Protein AF-A0ABD5R5N2-F1 (afdb_monomer)

Structure (mmCIF, N/CA/C/O backbone):
data_AF-A0ABD5R5N2-F1
#
_entry.id   AF-A0ABD5R5N2-F1
#
loop_
_atom_site.group_PDB
_atom_site.id
_atom_site.type_symbol
_atom_site.label_atom_id
_atom_site.label_alt_id
_atom_site.label_comp_id
_atom_site.label_asym_id
_atom_site.label_entity_id
_atom_site.label_seq_id
_atom_site.pdbx_PDB_ins_code
_atom_site.Cartn_x
_atom_site.Cartn_y
_atom_site.Cartn_z
_atom_site.occupancy
_atom_site.B_iso_or_equiv
_atom_site.auth_seq_id
_atom_site.auth_comp_id
_atom_site.auth_asym_id
_atom_site.auth_atom_id
_atom_site.pdbx_PDB_model_num
ATOM 1 N N . MET A 1 1 ? 2.255 -4.969 10.789 1.00 79.50 1 MET A N 1
ATOM 2 C CA . MET A 1 1 ? 3.316 -3.946 10.627 1.00 79.50 1 MET A CA 1
ATOM 3 C C . MET A 1 1 ? 4.504 -4.451 9.816 1.00 79.50 1 MET A C 1
ATOM 5 O O . MET A 1 1 ? 4.988 -5.554 10.058 1.00 79.50 1 MET A O 1
ATOM 9 N N . ALA A 1 2 ? 4.954 -3.642 8.857 1.00 89.12 2 ALA A N 1
ATOM 10 C CA . ALA A 1 2 ? 6.191 -3.842 8.106 1.00 89.12 2 ALA A CA 1
ATOM 11 C C . ALA A 1 2 ? 7.025 -2.550 8.104 1.00 89.12 2 ALA A C 1
ATOM 13 O O . ALA A 1 2 ? 6.466 -1.457 8.188 1.00 89.12 2 ALA A O 1
ATOM 14 N N . GLU A 1 3 ? 8.347 -2.689 8.002 1.00 95.69 3 GLU A N 1
ATOM 15 C CA . GLU A 1 3 ? 9.283 -1.561 7.985 1.00 95.69 3 GLU A CA 1
ATOM 16 C C . GLU A 1 3 ? 9.306 -0.911 6.590 1.00 95.69 3 GLU A C 1
ATOM 18 O O . GLU A 1 3 ? 9.548 -1.577 5.577 1.00 95.69 3 GLU A O 1
ATOM 23 N N . TYR A 1 4 ? 9.089 0.402 6.545 1.00 97.00 4 TYR A N 1
ATOM 24 C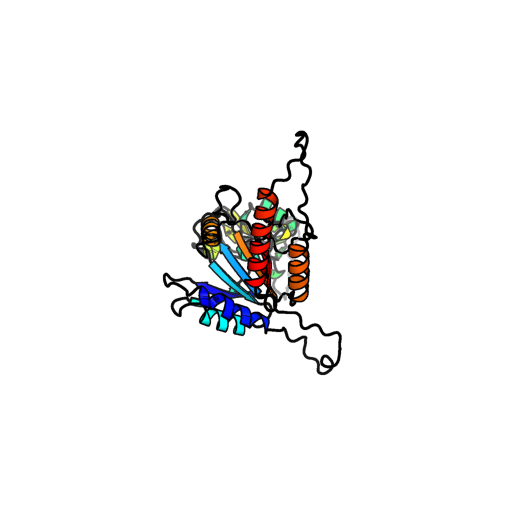 CA . TYR A 1 4 ? 9.102 1.223 5.338 1.00 97.00 4 TYR A CA 1
ATOM 25 C C . TYR A 1 4 ? 10.042 2.418 5.487 1.00 97.00 4 TYR A C 1
ATOM 27 O O . TYR A 1 4 ? 10.359 2.868 6.586 1.00 97.00 4 TYR A O 1
ATOM 35 N N . LEU A 1 5 ? 10.457 2.965 4.347 1.00 97.12 5 LEU A N 1
ATOM 36 C CA . LEU A 1 5 ? 11.103 4.269 4.254 1.00 97.12 5 LEU A CA 1
ATOM 37 C C . LEU A 1 5 ? 10.048 5.309 3.874 1.00 97.12 5 LEU A C 1
ATOM 39 O O . LEU A 1 5 ? 9.610 5.319 2.720 1.00 97.12 5 LEU A O 1
ATOM 43 N N . ARG A 1 6 ? 9.642 6.168 4.812 1.00 96.81 6 ARG A N 1
ATOM 44 C CA . ARG A 1 6 ? 8.780 7.319 4.517 1.00 96.81 6 ARG A CA 1
ATOM 45 C C . ARG A 1 6 ? 9.621 8.426 3.896 1.00 96.81 6 ARG A C 1
ATOM 47 O O . ARG A 1 6 ? 10.697 8.740 4.400 1.00 96.81 6 ARG A O 1
ATOM 54 N N . VAL A 1 7 ? 9.148 8.979 2.782 1.00 94.56 7 VAL A N 1
ATOM 55 C CA . VAL A 1 7 ? 9.814 10.064 2.056 1.00 94.56 7 VAL A CA 1
ATOM 56 C C . VAL A 1 7 ? 8.920 11.293 2.054 1.00 94.56 7 VAL A C 1
ATOM 58 O O . VAL A 1 7 ? 7.851 11.283 1.444 1.00 94.56 7 VAL A O 1
ATOM 61 N N . THR A 1 8 ? 9.397 12.369 2.674 1.00 92.31 8 THR A N 1
ATOM 62 C CA . THR A 1 8 ? 8.693 13.654 2.709 1.00 92.31 8 THR A CA 1
ATOM 63 C C . THR A 1 8 ? 9.290 14.587 1.652 1.00 92.31 8 THR A C 1
ATOM 65 O O . THR A 1 8 ? 10.463 14.970 1.762 1.00 92.31 8 THR A O 1
ATOM 68 N N . PRO A 1 9 ? 8.530 14.938 0.597 1.00 85.88 9 PRO A N 1
ATOM 69 C CA . PRO A 1 9 ? 9.038 15.764 -0.488 1.00 85.88 9 PRO A CA 1
ATOM 70 C C . PRO A 1 9 ? 9.250 17.223 -0.066 1.00 85.88 9 PRO A C 1
ATOM 72 O O . PRO A 1 9 ? 8.562 17.748 0.807 1.00 85.88 9 PRO A O 1
ATOM 75 N N . THR A 1 10 ? 10.173 17.906 -0.746 1.00 85.50 10 THR A N 1
ATOM 76 C CA . THR A 1 10 ? 10.375 19.359 -0.627 1.00 85.50 10 THR A CA 1
ATOM 77 C C . THR A 1 10 ? 10.210 20.054 -1.976 1.00 85.50 10 THR A C 1
ATOM 79 O O . THR A 1 10 ? 10.050 19.416 -3.014 1.00 85.50 10 THR A O 1
ATOM 82 N N . SER A 1 11 ? 10.274 21.388 -1.988 1.00 81.44 11 SER A N 1
ATOM 83 C CA . SER A 1 11 ? 10.218 22.185 -3.220 1.00 81.44 11 SER A CA 1
ATOM 84 C C . SER A 1 11 ? 11.484 22.092 -4.090 1.00 81.44 11 SER A C 1
ATOM 86 O O . SER A 1 11 ? 11.553 22.740 -5.137 1.00 81.44 11 SER A O 1
ATOM 88 N N . GLU A 1 12 ? 12.521 21.369 -3.653 1.00 84.69 12 GLU A N 1
ATOM 89 C CA . GLU A 1 12 ? 13.755 21.211 -4.421 1.00 84.69 12 GLU A CA 1
ATOM 90 C C . GLU A 1 12 ? 13.551 20.254 -5.600 1.00 84.69 12 GLU A C 1
ATOM 92 O O . GLU A 1 12 ? 12.956 19.184 -5.477 1.00 84.69 12 GLU A O 1
ATOM 97 N N . ARG A 1 13 ? 14.061 20.642 -6.772 1.00 78.50 13 ARG A N 1
ATOM 98 C CA . ARG A 1 13 ? 13.955 19.819 -7.977 1.00 78.50 13 ARG A CA 1
ATOM 99 C C . ARG A 1 13 ? 14.953 18.671 -7.934 1.00 78.50 13 ARG A C 1
ATOM 101 O O . ARG A 1 13 ? 16.117 18.857 -7.592 1.00 78.50 13 ARG A O 1
ATOM 108 N N . LEU A 1 14 ? 14.492 17.507 -8.366 1.00 78.31 14 LEU A N 1
ATOM 109 C CA . LEU A 1 14 ? 15.318 16.322 -8.540 1.00 78.31 14 LEU A CA 1
ATOM 110 C C . LEU A 1 14 ? 15.926 16.287 -9.948 1.00 78.31 14 LEU A C 1
ATOM 112 O O . LEU A 1 14 ? 15.343 16.844 -10.875 1.00 78.31 14 LEU A O 1
ATOM 116 N N . ASP A 1 15 ? 17.074 15.626 -10.114 1.00 79.25 15 ASP A N 1
ATOM 117 C CA . ASP A 1 15 ? 17.666 15.358 -11.431 1.00 79.25 15 ASP A CA 1
ATOM 118 C C . ASP A 1 15 ? 17.099 14.046 -12.015 1.00 79.25 15 ASP A C 1
ATOM 120 O O . ASP A 1 15 ? 17.555 12.958 -11.628 1.00 79.25 15 ASP A O 1
ATOM 124 N N . PRO A 1 16 ? 16.117 14.107 -12.938 1.00 75.50 16 PRO A N 1
ATOM 125 C CA . PRO A 1 16 ? 15.450 12.919 -13.459 1.00 75.50 16 PRO A CA 1
ATOM 126 C C . PRO A 1 16 ? 16.383 12.018 -14.277 1.00 75.50 16 PRO A C 1
ATOM 128 O O . PRO A 1 16 ? 16.138 10.813 -14.361 1.00 75.50 16 PRO A O 1
ATOM 131 N N . GLU A 1 17 ? 17.471 12.549 -14.848 1.00 77.31 17 GLU A N 1
ATOM 132 C CA . GLU A 1 17 ? 18.398 11.765 -15.675 1.00 77.31 17 GLU A CA 1
ATOM 133 C C . GLU A 1 17 ? 19.243 10.789 -14.843 1.00 77.31 17 GLU A C 1
ATOM 135 O O . GLU A 1 17 ? 19.715 9.758 -15.340 1.00 77.31 17 GLU A O 1
ATOM 140 N N . SER A 1 18 ? 19.425 11.089 -13.555 1.00 75.25 18 SER A N 1
ATOM 141 C CA . SER A 1 18 ? 20.198 10.261 -12.630 1.00 75.25 18 SER A CA 1
ATOM 142 C C . SER A 1 18 ? 19.423 9.031 -12.129 1.00 75.25 18 SER A C 1
ATOM 144 O O . SER A 1 18 ? 20.033 7.988 -11.859 1.00 75.25 18 SER A O 1
ATOM 146 N N . ILE A 1 19 ? 18.085 9.107 -12.079 1.00 82.50 19 ILE A N 1
ATOM 147 C CA . ILE A 1 19 ? 17.210 8.095 -11.463 1.00 82.50 19 ILE A CA 1
ATOM 148 C C . ILE A 1 19 ? 17.389 6.705 -12.096 1.00 82.50 19 ILE A C 1
ATOM 150 O O . ILE A 1 19 ? 17.649 5.752 -11.349 1.00 82.50 19 ILE A O 1
ATOM 154 N N . PRO A 1 20 ? 17.326 6.533 -13.438 1.00 82.00 20 PRO A N 1
ATOM 155 C CA . PRO A 1 20 ? 17.415 5.204 -14.041 1.00 82.00 20 PRO A CA 1
ATOM 156 C C . PRO A 1 20 ? 18.736 4.507 -13.714 1.00 82.00 20 PRO A C 1
ATOM 158 O O . PRO A 1 20 ? 18.757 3.308 -13.448 1.00 82.00 20 PRO A O 1
ATOM 161 N N . ARG A 1 21 ? 19.846 5.259 -13.658 1.00 80.25 21 ARG A N 1
ATOM 162 C CA . ARG A 1 21 ? 21.172 4.705 -13.337 1.00 80.25 21 ARG A CA 1
ATOM 163 C C . ARG A 1 21 ? 21.242 4.179 -11.907 1.00 80.25 21 ARG A C 1
ATOM 165 O O . ARG A 1 21 ? 21.889 3.156 -11.666 1.00 80.25 21 ARG A O 1
ATOM 172 N N . VAL A 1 22 ? 20.605 4.867 -10.960 1.00 82.31 22 VAL A N 1
ATOM 173 C CA . VAL A 1 22 ? 20.596 4.446 -9.556 1.00 82.31 22 VAL A CA 1
ATOM 174 C C . VAL A 1 22 ? 19.679 3.236 -9.361 1.00 82.31 22 VAL A C 1
ATOM 176 O O . VAL A 1 22 ? 20.101 2.261 -8.732 1.00 82.31 22 VAL A O 1
ATOM 179 N N . LEU A 1 23 ? 18.488 3.233 -9.967 1.00 83.31 23 LEU A N 1
ATOM 180 C CA . LEU A 1 23 ? 17.562 2.093 -9.916 1.00 83.31 23 LEU A CA 1
ATOM 181 C C . LEU A 1 23 ? 18.119 0.848 -10.625 1.00 83.31 23 LEU A C 1
ATOM 183 O O . LEU A 1 23 ? 17.989 -0.260 -10.108 1.00 83.31 23 LEU A O 1
ATOM 187 N N . ASP A 1 24 ? 18.859 1.011 -11.727 1.00 83.00 24 ASP A N 1
ATOM 188 C CA . ASP A 1 24 ? 19.577 -0.076 -12.413 1.00 83.00 24 ASP A CA 1
ATOM 189 C C . ASP A 1 24 ? 20.523 -0.845 -11.477 1.00 83.00 24 ASP A C 1
ATOM 191 O O . ASP A 1 24 ? 20.815 -2.026 -11.692 1.00 83.00 24 ASP A O 1
ATOM 195 N N . SER A 1 25 ? 21.042 -0.187 -10.436 1.00 82.94 25 SER A N 1
ATOM 196 C CA . SER A 1 25 ? 21.922 -0.833 -9.464 1.00 82.94 25 SER A CA 1
ATOM 197 C C . SER A 1 25 ? 21.187 -1.822 -8.553 1.00 82.94 25 SER A C 1
ATOM 199 O O . SER A 1 25 ? 21.819 -2.780 -8.101 1.00 82.94 25 SER A O 1
ATOM 201 N N . LEU A 1 26 ? 19.873 -1.649 -8.344 1.00 85.31 26 LEU A N 1
ATOM 202 C CA . LEU A 1 26 ? 19.036 -2.573 -7.569 1.00 85.31 26 LEU A CA 1
ATOM 203 C C . LEU A 1 26 ? 18.925 -3.940 -8.254 1.00 85.31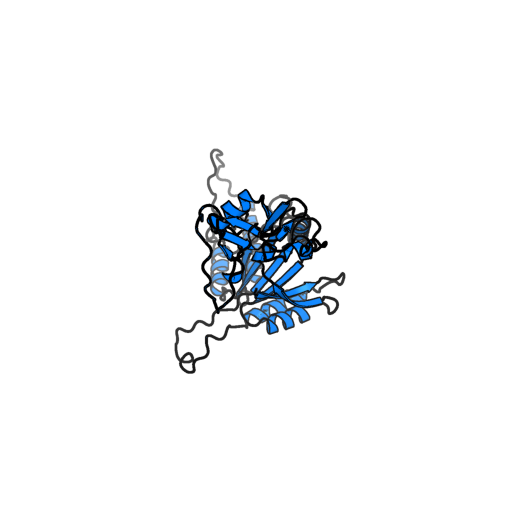 26 LEU A C 1
ATOM 205 O O . LEU A 1 26 ? 18.799 -4.959 -7.587 1.00 85.31 26 LEU A O 1
ATOM 209 N N . HIS A 1 27 ? 19.082 -3.994 -9.582 1.00 83.81 27 HIS A N 1
ATOM 210 C CA . HIS A 1 27 ? 19.076 -5.243 -10.358 1.00 83.81 27 HIS A CA 1
ATOM 211 C C . HIS A 1 27 ? 20.202 -6.217 -9.957 1.00 83.81 27 HIS A C 1
ATOM 213 O O . HIS A 1 27 ? 20.115 -7.422 -10.197 1.00 83.81 27 HIS A O 1
ATOM 219 N N . LYS A 1 28 ? 21.263 -5.705 -9.320 1.00 80.69 28 LYS A N 1
ATOM 220 C CA . LYS A 1 28 ? 22.387 -6.511 -8.821 1.00 80.69 28 LYS A CA 1
ATOM 221 C C . LYS A 1 28 ? 22.107 -7.175 -7.472 1.00 80.69 28 LYS A C 1
ATOM 223 O O . LYS A 1 28 ? 22.918 -7.991 -7.048 1.00 80.69 28 LYS A O 1
ATOM 228 N N . LEU A 1 29 ? 21.025 -6.800 -6.793 1.00 79.75 29 LEU A N 1
ATOM 229 C CA . LEU A 1 29 ? 20.680 -7.344 -5.486 1.00 79.75 29 LEU A CA 1
ATOM 230 C C . LEU A 1 29 ? 20.014 -8.709 -5.649 1.00 79.75 29 LEU A C 1
ATOM 232 O O . LEU A 1 29 ? 19.186 -8.912 -6.539 1.00 79.75 29 LEU A O 1
ATOM 236 N N . THR A 1 30 ? 20.391 -9.640 -4.781 1.00 70.81 30 THR A N 1
ATOM 237 C CA . THR A 1 30 ? 19.786 -10.967 -4.683 1.00 70.81 30 THR A CA 1
ATOM 238 C C . THR A 1 30 ? 19.519 -11.280 -3.223 1.00 70.81 30 THR A C 1
ATOM 240 O O . THR A 1 30 ? 20.293 -10.893 -2.343 1.00 70.81 30 THR A O 1
ATOM 243 N N . THR A 1 31 ? 18.394 -11.926 -2.935 1.00 62.69 31 THR A N 1
ATOM 244 C CA . THR A 1 31 ? 18.069 -12.309 -1.563 1.00 62.69 31 THR A CA 1
ATOM 245 C C . THR A 1 31 ? 18.873 -13.560 -1.218 1.00 62.69 31 THR A C 1
ATOM 247 O O . THR A 1 31 ? 18.745 -14.567 -1.921 1.00 62.69 31 THR A O 1
ATOM 250 N N . PRO A 1 32 ? 19.723 -13.536 -0.174 1.00 54.19 32 PRO A N 1
ATOM 251 C CA . PRO A 1 32 ? 20.424 -14.738 0.239 1.00 54.19 32 PRO A CA 1
ATOM 252 C C . PRO A 1 32 ? 19.385 -15.765 0.691 1.00 54.19 32 PRO A C 1
ATOM 254 O O . PRO A 1 32 ? 18.680 -15.558 1.676 1.00 54.19 32 PRO A O 1
ATOM 257 N N . GLY A 1 33 ? 19.285 -16.883 -0.032 1.00 48.78 33 GLY A N 1
ATOM 258 C CA . GLY A 1 33 ? 18.537 -18.040 0.448 1.00 48.78 33 GLY A CA 1
ATOM 259 C C . GLY A 1 33 ? 19.069 -18.445 1.825 1.00 48.78 33 GLY A C 1
ATOM 260 O O . GLY A 1 33 ? 20.277 -18.359 2.064 1.00 48.78 33 GLY A O 1
ATOM 261 N N . SER A 1 34 ? 18.172 -18.844 2.731 1.00 44.78 34 SER A N 1
ATOM 262 C CA . SER A 1 34 ? 18.474 -19.303 4.094 1.00 44.78 34 SER A CA 1
ATOM 263 C C . SER A 1 34 ? 19.809 -20.061 4.149 1.00 44.78 34 SER A C 1
ATOM 265 O O . SER A 1 34 ? 19.928 -21.180 3.642 1.00 44.78 34 SER A O 1
ATOM 267 N N . SER A 1 35 ? 20.840 -19.417 4.699 1.00 43.59 35 SER A N 1
ATOM 268 C CA . SER A 1 35 ? 22.224 -19.893 4.642 1.00 43.59 35 SER A CA 1
ATOM 269 C C . SER A 1 35 ? 22.456 -21.049 5.614 1.00 43.59 35 SER A C 1
ATOM 271 O O . SER A 1 35 ? 23.006 -20.878 6.696 1.00 43.59 35 SER A O 1
ATOM 273 N N . GLY A 1 36 ? 22.072 -22.255 5.206 1.00 48.34 36 GLY A N 1
ATOM 274 C CA . GLY A 1 36 ? 22.681 -23.486 5.699 1.00 48.34 36 GLY A CA 1
ATOM 275 C C . GLY A 1 36 ? 23.932 -23.808 4.878 1.00 48.34 36 GLY A C 1
ATOM 276 O O . GLY A 1 36 ? 23.922 -23.677 3.655 1.00 48.34 36 GLY A O 1
ATOM 277 N N . LEU A 1 37 ? 25.010 -24.277 5.518 1.00 50.47 37 LEU A N 1
ATOM 278 C CA . LEU A 1 37 ? 26.259 -24.674 4.840 1.00 50.47 37 LEU A CA 1
ATOM 279 C C . LEU A 1 37 ? 26.057 -25.725 3.722 1.00 50.47 37 LEU A C 1
ATOM 281 O O . LEU A 1 37 ? 26.886 -25.811 2.821 1.00 50.47 37 LEU A O 1
ATOM 285 N N . GLY A 1 38 ? 24.948 -26.476 3.738 1.00 51.59 38 GLY A N 1
ATOM 286 C CA . GLY A 1 38 ? 24.572 -27.434 2.690 1.00 51.59 38 GLY A CA 1
ATOM 287 C C . GLY A 1 38 ? 23.855 -26.840 1.467 1.00 51.59 38 GLY A C 1
ATOM 288 O O . GLY A 1 38 ? 23.821 -27.483 0.422 1.00 51.59 38 GLY A O 1
ATOM 289 N N . ALA A 1 39 ? 23.327 -25.612 1.549 1.00 50.25 39 ALA A N 1
ATOM 290 C CA . ALA A 1 39 ? 22.580 -24.979 0.455 1.00 50.25 39 ALA A CA 1
ATOM 291 C C . ALA A 1 39 ? 23.494 -24.456 -0.671 1.00 50.25 39 ALA A C 1
ATOM 293 O O . ALA A 1 39 ? 23.061 -24.234 -1.789 1.00 50.25 39 ALA A O 1
ATOM 294 N N . LYS A 1 40 ? 24.805 -24.316 -0.451 1.00 50.88 40 LYS A N 1
ATOM 295 C CA . LYS A 1 40 ? 25.731 -23.866 -1.510 1.00 50.88 40 LYS A CA 1
ATOM 296 C C . LYS A 1 40 ? 25.993 -24.906 -2.610 1.00 50.88 40 LYS A C 1
ATOM 298 O O . LYS A 1 40 ? 26.685 -24.595 -3.573 1.00 50.88 40 LYS A O 1
ATOM 303 N N . LEU A 1 41 ? 25.476 -26.129 -2.466 1.00 55.75 41 LEU A N 1
ATOM 304 C CA . LEU A 1 41 ? 25.738 -27.248 -3.378 1.00 55.75 41 LEU A CA 1
ATOM 305 C C . LEU A 1 41 ? 24.509 -27.716 -4.168 1.00 55.75 41 LEU A C 1
ATOM 307 O O . LEU A 1 41 ? 24.642 -28.644 -4.961 1.00 55.75 41 LEU A O 1
ATOM 311 N N . ASN A 1 42 ? 23.330 -27.106 -3.992 1.00 46.16 42 ASN A N 1
ATOM 312 C CA . ASN A 1 42 ? 22.157 -27.491 -4.778 1.00 46.16 42 ASN A CA 1
ATOM 313 C C . ASN A 1 42 ? 22.124 -26.686 -6.096 1.00 46.16 42 ASN A C 1
ATOM 315 O O . ASN A 1 42 ? 21.925 -25.469 -6.055 1.00 46.16 42 ASN A O 1
ATOM 319 N N . PRO A 1 43 ? 22.250 -27.329 -7.271 1.00 49.28 43 PRO A N 1
ATOM 320 C CA . PRO A 1 43 ? 22.182 -26.665 -8.580 1.00 49.28 43 PRO A CA 1
ATOM 321 C C . PRO A 1 43 ? 20.777 -26.136 -8.933 1.00 49.28 43 PRO A C 1
ATOM 323 O O . PRO A 1 43 ? 20.576 -25.601 -10.018 1.00 49.28 43 PRO A O 1
ATOM 326 N N . LEU A 1 44 ? 19.811 -26.290 -8.020 1.00 45.69 44 LEU A N 1
ATOM 327 C CA . LEU A 1 44 ? 18.429 -25.824 -8.129 1.00 45.69 44 LEU A CA 1
ATOM 328 C C . LEU A 1 44 ? 18.115 -24.635 -7.198 1.00 45.69 44 LEU A C 1
ATOM 330 O O . LEU A 1 44 ? 16.956 -24.238 -7.105 1.00 45.69 44 LEU A O 1
ATOM 334 N N . HIS A 1 45 ? 19.102 -24.059 -6.496 1.00 45.03 45 HIS A N 1
ATOM 335 C CA . HIS A 1 45 ? 18.867 -22.827 -5.736 1.00 45.03 45 HIS A CA 1
ATOM 336 C C . HIS A 1 45 ? 18.739 -21.633 -6.682 1.00 45.03 45 HIS A C 1
ATOM 338 O O . HIS A 1 45 ? 19.726 -21.084 -7.165 1.00 45.03 45 HIS A O 1
ATOM 344 N N . SER A 1 46 ? 17.501 -21.215 -6.921 1.00 49.75 46 SER A N 1
ATOM 345 C CA . SER A 1 46 ? 17.200 -19.896 -7.457 1.00 49.75 46 SER A CA 1
ATOM 346 C C . SER A 1 46 ? 17.278 -18.879 -6.319 1.00 49.75 46 SER A C 1
ATOM 348 O O . SER A 1 46 ? 16.450 -18.909 -5.410 1.00 49.75 46 SER A O 1
ATOM 350 N N . GLU A 1 47 ? 18.262 -17.981 -6.350 1.00 59.84 47 GLU A N 1
ATOM 351 C CA . GLU A 1 47 ? 18.180 -16.746 -5.568 1.00 59.84 47 GLU A CA 1
ATOM 352 C C . GLU A 1 47 ? 16.963 -15.962 -6.075 1.00 59.84 47 GLU A C 1
ATOM 354 O O . GLU A 1 47 ? 16.932 -15.527 -7.230 1.00 59.84 47 GLU A O 1
ATOM 359 N N . THR A 1 48 ? 15.926 -15.836 -5.248 1.00 69.38 48 THR A N 1
ATOM 360 C CA . THR A 1 48 ? 14.754 -15.036 -5.608 1.00 69.38 48 THR A CA 1
ATOM 361 C C . THR A 1 48 ? 15.176 -13.565 -5.620 1.00 69.38 48 THR A C 1
ATOM 363 O O . THR A 1 48 ? 15.797 -13.107 -4.655 1.00 69.38 48 THR A O 1
ATOM 366 N N . PRO A 1 49 ? 14.911 -12.812 -6.702 1.00 81.94 49 PRO A N 1
ATOM 367 C CA . PRO A 1 49 ? 15.194 -11.386 -6.709 1.00 81.94 49 PRO A CA 1
ATOM 368 C C . PRO A 1 49 ? 14.342 -10.683 -5.643 1.00 81.94 49 PRO A C 1
ATOM 370 O O . PRO A 1 49 ? 13.173 -11.049 -5.496 1.00 81.94 49 PRO A O 1
ATOM 373 N N . PRO A 1 50 ? 14.890 -9.677 -4.939 1.00 88.06 50 PRO A N 1
ATOM 374 C CA . PRO A 1 50 ? 14.111 -8.901 -3.986 1.00 88.06 50 PRO A CA 1
ATOM 375 C C . PRO A 1 50 ? 12.958 -8.184 -4.693 1.00 88.06 50 PRO A C 1
ATOM 377 O O . PRO A 1 50 ? 13.081 -7.749 -5.850 1.00 88.06 50 PRO A O 1
ATOM 380 N N . ARG A 1 51 ? 11.838 -8.074 -3.984 1.00 92.56 51 ARG A N 1
ATOM 381 C CA . ARG A 1 51 ? 10.681 -7.269 -4.365 1.00 92.56 51 ARG A CA 1
ATOM 382 C C . ARG A 1 51 ? 10.794 -5.919 -3.691 1.00 92.56 51 ARG A C 1
ATOM 384 O O . ARG A 1 51 ? 10.972 -5.830 -2.480 1.00 92.56 51 ARG A O 1
ATOM 391 N N . PHE A 1 52 ? 10.656 -4.886 -4.499 1.00 94.50 52 PHE A N 1
ATOM 392 C CA . PHE A 1 52 ? 10.584 -3.512 -4.052 1.00 94.50 52 PHE A CA 1
ATOM 393 C C . PHE A 1 52 ? 9.154 -3.021 -4.186 1.00 94.50 52 PHE A C 1
ATOM 395 O O . PHE A 1 52 ? 8.395 -3.474 -5.047 1.00 94.50 52 PHE A O 1
ATOM 402 N N . GLU A 1 53 ? 8.814 -2.067 -3.345 1.00 95.19 53 GLU A N 1
ATOM 403 C CA . GLU A 1 53 ? 7.494 -1.484 -3.271 1.00 95.19 53 GLU A CA 1
ATOM 404 C C . GLU A 1 53 ? 7.622 0.033 -3.209 1.00 95.19 53 GLU A C 1
ATOM 406 O O . GLU A 1 53 ? 8.464 0.566 -2.488 1.00 95.19 53 GLU A O 1
ATOM 411 N N . PHE A 1 54 ? 6.779 0.713 -3.971 1.00 94.38 54 PHE A N 1
ATOM 412 C CA . PHE A 1 54 ? 6.435 2.109 -3.764 1.00 94.38 54 PHE A CA 1
ATOM 413 C C . PHE A 1 54 ? 4.948 2.176 -3.437 1.00 94.38 54 PHE A C 1
ATOM 415 O O . PHE A 1 54 ? 4.138 1.543 -4.117 1.00 94.38 54 PHE A O 1
ATOM 422 N N . LEU A 1 55 ? 4.606 2.922 -2.400 1.00 95.19 55 LEU A N 1
ATOM 423 C CA . LEU A 1 55 ? 3.261 3.021 -1.868 1.00 95.19 55 LEU A CA 1
ATOM 424 C C . LEU A 1 55 ? 2.958 4.494 -1.591 1.00 95.19 55 LEU A C 1
ATOM 426 O O . LEU A 1 55 ? 3.752 5.177 -0.953 1.00 95.19 55 LEU A O 1
ATOM 430 N N . ALA A 1 56 ? 1.828 4.980 -2.088 1.00 94.38 56 ALA A N 1
ATOM 431 C CA . ALA A 1 56 ? 1.281 6.286 -1.751 1.00 94.38 56 ALA A CA 1
ATOM 432 C C . ALA A 1 56 ? -0.058 6.065 -1.045 1.00 94.38 56 ALA A C 1
ATOM 434 O O . ALA A 1 56 ? -0.922 5.394 -1.609 1.00 94.38 56 ALA A O 1
ATOM 435 N N . ILE A 1 57 ? -0.214 6.575 0.175 1.00 93.75 57 ILE A N 1
ATOM 436 C CA . ILE A 1 57 ? -1.427 6.396 0.985 1.00 93.75 57 ILE A CA 1
ATOM 437 C C . ILE A 1 57 ? -2.045 7.761 1.261 1.00 93.75 57 ILE A C 1
ATOM 439 O O . ILE A 1 57 ? -1.335 8.695 1.623 1.00 93.75 57 ILE A O 1
ATOM 443 N N . SER A 1 58 ? -3.362 7.844 1.104 1.00 92.62 58 SER A N 1
ATOM 444 C CA . SER A 1 58 ? -4.204 8.889 1.678 1.00 92.62 58 SER A CA 1
ATOM 445 C C . SER A 1 58 ? -5.123 8.240 2.710 1.00 92.62 58 SER A C 1
ATOM 447 O O . SER A 1 58 ? -5.770 7.234 2.404 1.00 92.62 58 SER A O 1
ATOM 449 N N . ASP A 1 59 ? -5.180 8.793 3.923 1.00 88.50 59 ASP A N 1
ATOM 450 C CA . ASP A 1 59 ? -6.094 8.322 4.975 1.00 88.50 59 ASP A CA 1
ATOM 451 C C . ASP A 1 59 ? -7.528 8.853 4.794 1.00 88.50 59 ASP A C 1
ATOM 453 O O . ASP A 1 59 ? -8.414 8.544 5.593 1.00 88.50 59 ASP A O 1
ATOM 457 N N . GLY A 1 60 ? -7.795 9.577 3.706 1.00 82.00 60 GLY A N 1
ATOM 458 C CA . GLY A 1 60 ? -9.117 10.066 3.349 1.00 82.00 60 GLY A CA 1
ATOM 459 C C . GLY A 1 60 ? -9.152 11.589 3.215 1.00 82.00 60 GLY A C 1
ATOM 460 O O . GLY A 1 60 ? -8.160 12.195 2.808 1.00 82.00 60 GLY A O 1
ATOM 461 N N . PRO A 1 61 ? -10.313 12.213 3.474 1.00 78.38 61 PRO A N 1
ATOM 462 C CA . PRO A 1 61 ? -10.522 13.613 3.144 1.00 78.38 61 PRO A CA 1
ATOM 463 C C . PRO A 1 61 ? -9.622 14.525 3.978 1.00 78.38 61 PRO A C 1
ATOM 465 O O . PRO A 1 61 ? -9.539 14.379 5.194 1.00 78.38 61 PRO A O 1
ATOM 468 N N . ASP A 1 62 ? -9.009 15.496 3.299 1.00 76.25 62 ASP A N 1
ATOM 469 C CA . ASP A 1 62 ? -8.130 16.530 3.861 1.00 76.25 62 ASP A CA 1
ATOM 470 C C . ASP A 1 62 ? -6.784 16.029 4.427 1.00 76.25 62 ASP A C 1
ATOM 472 O O . ASP A 1 62 ? -5.974 16.847 4.875 1.00 76.25 62 ASP A O 1
ATOM 476 N N . ASP A 1 63 ? -6.490 14.726 4.338 1.00 83.56 63 ASP A N 1
ATOM 477 C CA . ASP A 1 63 ? -5.196 14.173 4.738 1.00 83.56 63 ASP A CA 1
ATOM 478 C C . ASP A 1 63 ? -4.145 14.299 3.624 1.00 83.56 63 ASP A C 1
ATOM 480 O O . ASP A 1 63 ? -4.433 14.085 2.439 1.00 83.56 63 ASP A O 1
ATOM 484 N N . PRO A 1 64 ? -2.888 14.620 3.971 1.00 89.00 64 PRO A N 1
ATOM 485 C CA . PRO A 1 64 ? -1.811 14.636 2.998 1.00 89.00 64 PRO A CA 1
ATOM 486 C C . PRO A 1 64 ? -1.504 13.222 2.491 1.00 89.00 64 PRO A C 1
ATOM 488 O O . PRO A 1 64 ? -1.534 12.242 3.233 1.00 89.00 64 PRO A O 1
ATOM 491 N N . VAL A 1 65 ? -1.114 13.127 1.219 1.00 91.88 65 VAL A N 1
ATOM 492 C CA . VAL A 1 65 ? -0.612 11.871 0.653 1.00 91.88 65 VAL A CA 1
ATOM 493 C C . VAL A 1 65 ? 0.791 11.598 1.190 1.00 91.88 65 VAL A C 1
ATOM 495 O O . VAL A 1 65 ? 1.714 12.388 0.976 1.00 91.88 65 VAL A O 1
ATOM 498 N N . GLU A 1 66 ? 0.969 10.453 1.842 1.00 94.19 66 GLU A N 1
ATOM 499 C CA . GLU A 1 66 ? 2.265 9.986 2.331 1.00 94.19 66 GLU A CA 1
ATOM 500 C C . GLU A 1 66 ? 2.898 8.974 1.371 1.00 94.19 66 GLU A C 1
ATOM 502 O O . GLU A 1 66 ? 2.218 8.108 0.817 1.00 94.19 66 GLU A O 1
ATOM 507 N N . PHE A 1 67 ? 4.221 9.058 1.198 1.00 94.81 67 PHE A N 1
ATOM 508 C CA . PHE A 1 67 ? 4.980 8.214 0.274 1.00 94.81 67 PHE A CA 1
ATOM 509 C C . PHE A 1 67 ? 5.916 7.269 1.022 1.00 94.81 67 PHE A C 1
ATOM 511 O O . PHE A 1 67 ? 6.769 7.701 1.798 1.00 94.81 67 PHE A O 1
ATOM 518 N N . PHE A 1 68 ? 5.815 5.980 0.717 1.00 96.38 68 PHE A N 1
ATOM 519 C CA . PHE A 1 68 ? 6.581 4.914 1.345 1.00 96.38 68 PHE A CA 1
ATOM 520 C C . PHE A 1 68 ? 7.321 4.073 0.309 1.00 96.38 68 PHE A C 1
ATOM 522 O O . PHE A 1 68 ? 6.802 3.756 -0.764 1.00 96.38 68 PHE A O 1
ATOM 529 N N . TYR A 1 69 ? 8.532 3.657 0.666 1.00 96.31 69 TYR A N 1
ATOM 530 C CA . TYR A 1 69 ? 9.314 2.682 -0.081 1.00 96.31 69 TYR A CA 1
ATOM 531 C C . TYR A 1 69 ? 9.600 1.456 0.779 1.00 96.31 69 TYR A C 1
ATOM 533 O O . TYR A 1 69 ? 10.138 1.573 1.879 1.00 96.31 69 TYR A O 1
ATOM 541 N N . GLY A 1 70 ? 9.264 0.280 0.257 1.00 95.56 70 GLY A N 1
ATOM 542 C CA . GLY A 1 70 ? 9.454 -1.007 0.919 1.00 95.56 70 GLY A CA 1
ATOM 543 C C . GLY A 1 70 ? 10.374 -1.934 0.129 1.00 95.56 70 GLY A C 1
ATOM 544 O O . GLY A 1 70 ? 10.550 -1.795 -1.087 1.00 95.56 70 GLY A O 1
ATOM 545 N N . ALA A 1 71 ? 10.964 -2.904 0.823 1.00 93.50 71 ALA A N 1
ATOM 546 C CA . ALA A 1 71 ? 11.678 -4.012 0.204 1.00 93.50 71 ALA A CA 1
ATOM 547 C C . ALA A 1 71 ? 11.574 -5.269 1.072 1.00 93.50 71 ALA A C 1
ATOM 549 O O . ALA A 1 71 ? 11.776 -5.198 2.281 1.00 93.50 71 ALA A O 1
ATOM 550 N N . ASP A 1 72 ? 11.326 -6.428 0.460 1.00 90.44 72 ASP A N 1
ATOM 551 C CA . ASP A 1 72 ? 11.292 -7.713 1.181 1.00 90.44 72 ASP A CA 1
ATOM 552 C C . ASP A 1 72 ? 12.678 -8.162 1.689 1.00 90.44 72 ASP A C 1
ATOM 554 O O . ASP A 1 72 ? 12.791 -8.997 2.587 1.00 90.44 72 ASP A O 1
ATOM 558 N N . ALA A 1 73 ? 13.743 -7.592 1.124 1.00 87.25 73 ALA A N 1
ATOM 559 C CA . ALA A 1 73 ? 15.119 -7.715 1.570 1.00 87.25 73 ALA A CA 1
ATOM 560 C C . ALA A 1 73 ? 15.923 -6.471 1.161 1.00 87.25 73 ALA A C 1
ATOM 562 O O . ALA A 1 73 ? 15.590 -5.773 0.206 1.00 87.25 73 ALA A O 1
ATOM 563 N N . HIS A 1 74 ? 17.056 -6.238 1.830 1.00 88.06 74 HIS A N 1
ATOM 564 C CA . HIS A 1 74 ? 18.003 -5.159 1.499 1.00 88.06 74 HIS A CA 1
ATOM 565 C C . HIS A 1 74 ? 17.441 -3.729 1.619 1.00 88.06 74 HIS A C 1
ATOM 567 O O . HIS A 1 74 ? 17.895 -2.845 0.883 1.00 88.06 74 HIS A O 1
ATOM 573 N N . LEU A 1 75 ? 16.531 -3.467 2.567 1.00 92.75 75 LEU A N 1
ATOM 574 C CA . LEU A 1 75 ? 15.976 -2.125 2.809 1.00 92.75 75 LEU A CA 1
ATOM 575 C C . LEU A 1 75 ? 17.072 -1.067 3.050 1.00 92.75 75 LEU A C 1
ATOM 577 O O . LEU A 1 75 ? 17.032 0.003 2.452 1.00 92.75 75 LEU A O 1
ATOM 581 N N . ASP A 1 76 ? 18.138 -1.410 3.785 1.00 92.38 76 ASP A N 1
ATOM 582 C CA . ASP A 1 76 ? 19.323 -0.549 3.969 1.00 92.38 76 ASP A CA 1
ATOM 583 C C . ASP A 1 76 ? 19.961 -0.100 2.645 1.00 92.38 76 ASP A C 1
ATOM 585 O O . ASP A 1 76 ? 20.514 0.997 2.522 1.00 92.38 76 ASP A O 1
ATOM 589 N N . THR A 1 77 ? 19.971 -0.991 1.650 1.00 91.38 77 THR A N 1
ATOM 590 C CA . THR A 1 77 ? 20.537 -0.675 0.339 1.00 91.38 77 THR A CA 1
ATOM 591 C C . THR A 1 77 ? 19.580 0.199 -0.449 1.00 91.38 77 THR A C 1
ATOM 593 O O . THR A 1 77 ? 20.049 1.139 -1.090 1.00 91.38 77 THR A O 1
ATOM 596 N N . LEU A 1 78 ? 18.272 -0.066 -0.378 1.00 92.31 78 LEU A N 1
ATOM 597 C CA . LEU A 1 78 ? 17.263 0.804 -0.974 1.00 92.31 78 LEU A CA 1
ATOM 598 C C . LEU A 1 78 ? 17.371 2.222 -0.400 1.00 92.31 78 LEU A C 1
ATOM 600 O O . LEU A 1 78 ? 17.501 3.165 -1.173 1.00 92.31 78 LEU A O 1
ATOM 604 N N . GLU A 1 79 ? 17.470 2.372 0.921 1.00 94.75 79 GLU A N 1
ATOM 605 C CA . GLU A 1 79 ? 17.637 3.672 1.581 1.00 94.75 79 GLU A CA 1
ATOM 606 C C . GLU A 1 79 ? 18.864 4.430 1.060 1.00 94.75 79 GLU A C 1
ATOM 608 O O . GLU A 1 79 ? 18.764 5.586 0.649 1.00 94.75 79 GLU A O 1
ATOM 613 N N . LYS A 1 80 ? 20.030 3.772 0.992 1.00 92.88 80 LYS A N 1
ATOM 614 C CA . LYS A 1 80 ? 21.258 4.382 0.446 1.00 92.88 80 LYS A CA 1
ATOM 615 C C . LYS A 1 80 ? 21.097 4.834 -1.004 1.00 92.88 80 LYS A C 1
ATOM 617 O O . LYS A 1 80 ? 21.784 5.758 -1.434 1.00 92.88 80 LYS A O 1
ATOM 622 N N . ARG A 1 81 ? 20.258 4.150 -1.786 1.00 91.69 81 ARG A N 1
ATOM 623 C CA . ARG A 1 81 ? 19.967 4.513 -3.177 1.00 91.69 81 ARG A CA 1
ATOM 624 C C . ARG A 1 81 ? 18.997 5.682 -3.246 1.00 91.69 81 ARG A C 1
ATOM 626 O O . ARG A 1 81 ? 19.291 6.621 -3.975 1.00 91.69 81 ARG A O 1
ATOM 633 N N . LEU A 1 82 ? 17.935 5.680 -2.445 1.00 91.75 82 LEU A N 1
ATOM 634 C CA . LEU A 1 82 ? 16.998 6.800 -2.353 1.00 91.75 82 LEU A CA 1
ATOM 635 C C . LEU A 1 82 ? 17.701 8.078 -1.885 1.00 91.75 82 LEU A C 1
ATOM 637 O O . LEU A 1 82 ? 17.575 9.095 -2.550 1.00 91.75 82 LEU A O 1
ATOM 641 N N . ARG A 1 83 ? 18.560 8.017 -0.858 1.00 92.12 83 ARG A N 1
ATOM 642 C CA . ARG A 1 83 ? 19.391 9.159 -0.415 1.00 92.12 83 ARG A CA 1
ATOM 643 C C . ARG A 1 83 ? 20.392 9.657 -1.468 1.00 92.12 83 ARG A C 1
ATOM 645 O O . ARG A 1 83 ? 20.920 10.752 -1.336 1.00 92.12 83 ARG A O 1
ATOM 652 N N . SER A 1 84 ? 20.709 8.841 -2.475 1.00 89.88 84 SER A N 1
ATOM 653 C CA . SER A 1 84 ? 21.543 9.249 -3.614 1.00 89.88 84 SER A CA 1
ATOM 654 C C . SER A 1 84 ? 20.725 9.831 -4.769 1.00 89.88 84 SER A C 1
ATOM 656 O O . SER A 1 84 ? 21.317 10.466 -5.637 1.00 89.88 84 SER A O 1
ATOM 658 N N . ILE A 1 85 ? 19.421 9.547 -4.823 1.00 87.44 85 ILE A N 1
ATOM 659 C CA . ILE A 1 85 ? 18.482 10.053 -5.833 1.00 87.44 85 ILE A CA 1
ATOM 660 C C . ILE A 1 85 ? 17.907 11.389 -5.365 1.00 87.44 85 ILE A C 1
ATOM 662 O O . ILE A 1 85 ? 17.902 12.360 -6.117 1.00 87.44 85 ILE A O 1
ATOM 666 N N . TYR A 1 86 ? 17.423 11.425 -4.126 1.00 87.50 86 TYR A N 1
ATOM 667 C CA . TYR A 1 86 ? 16.776 12.584 -3.539 1.00 87.50 86 TYR A CA 1
ATOM 668 C C . TYR A 1 86 ? 17.792 13.622 -3.056 1.00 87.50 86 TYR A C 1
ATOM 670 O O . TYR A 1 86 ? 18.815 13.253 -2.469 1.00 87.50 86 TYR A O 1
ATOM 678 N N . PRO A 1 87 ? 17.514 14.922 -3.267 1.00 87.25 87 PRO A N 1
ATOM 679 C CA . PRO A 1 87 ? 18.250 15.988 -2.610 1.00 87.25 87 PRO A CA 1
ATOM 680 C C . PRO A 1 87 ? 18.244 15.826 -1.090 1.00 87.25 87 PRO A C 1
ATOM 682 O O . PRO A 1 87 ? 17.290 15.315 -0.512 1.00 87.25 87 PRO A O 1
ATOM 685 N N . ALA A 1 88 ? 19.282 16.330 -0.422 1.00 87.88 88 ALA A N 1
ATOM 686 C CA . ALA A 1 88 ? 19.406 16.236 1.035 1.00 87.88 88 ALA A CA 1
ATOM 687 C C . ALA A 1 88 ? 18.325 17.016 1.808 1.00 87.88 88 ALA A C 1
ATOM 689 O O . ALA A 1 88 ? 18.236 16.875 3.023 1.00 87.88 88 ALA A O 1
ATOM 690 N N . THR A 1 89 ? 17.545 17.861 1.127 1.00 89.56 89 THR A N 1
ATOM 691 C CA . THR A 1 89 ? 16.386 18.541 1.715 1.00 89.56 89 THR A CA 1
ATOM 692 C C . THR A 1 89 ? 15.199 17.607 1.915 1.00 89.56 89 THR A C 1
ATOM 694 O O . THR A 1 89 ? 14.370 17.896 2.769 1.00 89.56 89 THR A O 1
ATOM 697 N N . PHE A 1 90 ? 15.113 16.506 1.163 1.00 91.06 90 PHE A N 1
ATOM 698 C CA . PHE A 1 90 ? 14.088 15.489 1.365 1.00 91.06 90 PHE A CA 1
ATOM 699 C C . PHE A 1 90 ? 14.357 14.765 2.675 1.00 91.06 90 PHE A C 1
ATOM 701 O O . PHE A 1 90 ? 15.493 14.362 2.947 1.00 91.06 90 PHE A O 1
ATOM 708 N N . ASP A 1 91 ? 13.300 14.566 3.453 1.00 93.56 91 ASP A N 1
ATOM 709 C CA . ASP A 1 91 ? 13.390 13.742 4.645 1.00 93.56 91 ASP A CA 1
ATOM 710 C C . ASP A 1 91 ? 13.106 12.284 4.290 1.00 93.56 91 ASP A C 1
ATOM 712 O O . ASP A 1 91 ? 12.184 11.987 3.525 1.00 93.56 91 ASP A O 1
ATOM 716 N N . ILE A 1 92 ? 13.949 11.387 4.798 1.00 95.31 92 ILE A N 1
ATOM 717 C CA . ILE A 1 92 ? 13.830 9.942 4.597 1.00 95.31 92 ILE A CA 1
ATOM 718 C C . ILE A 1 92 ? 14.041 9.271 5.945 1.00 95.31 92 ILE A C 1
ATOM 720 O O . ILE A 1 92 ? 15.165 9.236 6.466 1.00 95.31 92 ILE A O 1
ATOM 724 N N . GLU A 1 93 ? 12.969 8.691 6.464 1.00 96.25 93 GLU A N 1
ATOM 725 C CA . GLU A 1 93 ? 12.918 8.072 7.784 1.00 96.25 93 GLU A CA 1
ATOM 726 C C . GLU A 1 93 ? 12.379 6.644 7.716 1.00 96.25 93 GLU A C 1
ATOM 728 O O . GLU A 1 93 ? 11.650 6.276 6.795 1.00 96.25 93 GLU A O 1
ATOM 733 N N . ARG A 1 94 ? 12.770 5.822 8.691 1.00 97.00 94 ARG A N 1
ATOM 734 C CA . ARG A 1 94 ? 12.248 4.462 8.841 1.00 97.00 94 ARG A CA 1
ATOM 735 C C . ARG A 1 94 ? 11.053 4.479 9.766 1.00 97.00 94 ARG A C 1
ATOM 737 O O . ARG A 1 94 ? 11.151 5.017 10.866 1.00 97.00 94 ARG A O 1
ATOM 744 N N . VAL A 1 95 ? 9.969 3.863 9.325 1.00 96.31 95 VAL A N 1
ATOM 745 C CA . VAL A 1 95 ? 8.714 3.783 10.068 1.00 96.31 95 VAL A CA 1
ATOM 746 C C . VAL A 1 95 ? 8.115 2.392 9.929 1.00 96.31 95 VAL A C 1
ATOM 748 O O . VAL A 1 95 ? 8.216 1.766 8.873 1.00 96.31 95 VAL A O 1
ATOM 751 N N . ASP A 1 96 ? 7.469 1.921 10.989 1.00 94.56 96 ASP A N 1
ATOM 752 C CA . ASP A 1 96 ? 6.637 0.726 10.938 1.00 94.56 96 ASP A CA 1
ATOM 753 C C . ASP A 1 96 ? 5.227 1.128 10.515 1.00 94.56 96 ASP A C 1
ATOM 755 O O . ASP A 1 96 ? 4.567 1.923 11.182 1.00 94.56 96 ASP A O 1
ATOM 759 N N . VAL A 1 97 ? 4.761 0.580 9.394 1.00 92.00 97 VAL A N 1
ATOM 760 C CA . VAL A 1 97 ? 3.435 0.887 8.850 1.00 92.00 97 VAL A CA 1
ATOM 761 C C . VAL A 1 97 ? 2.592 -0.375 8.838 1.00 92.00 97 VAL A C 1
ATOM 763 O O . VAL A 1 97 ? 3.015 -1.438 8.368 1.00 92.00 97 VAL A O 1
ATOM 766 N N . ASP A 1 98 ? 1.369 -0.260 9.346 1.00 91.44 98 ASP A N 1
ATOM 767 C CA . ASP A 1 98 ? 0.323 -1.247 9.121 1.00 91.44 98 ASP A CA 1
ATOM 768 C C . ASP A 1 98 ? -0.639 -0.747 8.040 1.00 91.44 98 ASP A C 1
ATOM 770 O O . ASP A 1 98 ? -1.576 0.006 8.297 1.00 91.44 98 ASP A O 1
ATOM 774 N N . VAL A 1 99 ? -0.365 -1.138 6.792 1.00 91.06 99 VAL A N 1
ATOM 775 C CA . VAL A 1 99 ? -1.136 -0.683 5.625 1.00 91.06 99 VAL A CA 1
ATOM 776 C C . VAL A 1 99 ? -2.608 -1.090 5.739 1.00 91.06 99 VAL A C 1
ATOM 778 O O . VAL A 1 99 ? -3.485 -0.327 5.347 1.00 91.06 99 VAL A O 1
ATOM 781 N N . ALA A 1 100 ? -2.895 -2.266 6.307 1.00 89.69 100 ALA A N 1
ATOM 782 C CA . ALA A 1 100 ? -4.268 -2.719 6.486 1.00 89.69 100 ALA A CA 1
ATOM 783 C C . ALA A 1 100 ? -5.000 -1.857 7.521 1.00 89.69 100 ALA A C 1
ATOM 785 O O . ALA A 1 100 ? -6.115 -1.421 7.252 1.00 89.69 100 ALA A O 1
ATOM 786 N N . ALA A 1 101 ? -4.363 -1.547 8.655 1.00 88.25 101 ALA A N 1
ATOM 787 C CA . ALA A 1 101 ? -4.956 -0.658 9.654 1.00 88.25 101 ALA A CA 1
ATOM 788 C C . ALA A 1 101 ? -5.158 0.775 9.126 1.00 88.25 101 ALA A C 1
ATOM 790 O O . ALA A 1 101 ? -6.129 1.430 9.490 1.00 88.25 101 ALA A O 1
ATOM 791 N N . ARG A 1 102 ? -4.299 1.273 8.230 1.00 90.38 102 ARG A N 1
ATOM 792 C CA . ARG A 1 102 ? -4.527 2.586 7.599 1.00 90.38 102 ARG A CA 1
ATOM 793 C C . ARG A 1 102 ? -5.735 2.598 6.665 1.00 90.38 102 ARG A C 1
ATOM 795 O O . ARG A 1 102 ? -6.516 3.544 6.676 1.00 90.38 102 ARG A O 1
ATOM 802 N N . LEU A 1 103 ? -5.914 1.530 5.887 1.00 90.94 103 LEU A N 1
ATOM 803 C CA . LEU A 1 103 ? -7.004 1.431 4.913 1.00 90.94 103 LEU A CA 1
ATOM 804 C C . LEU A 1 103 ? -8.350 1.029 5.532 1.00 90.94 103 LEU A C 1
ATOM 806 O O . LEU A 1 103 ? -9.401 1.399 5.016 1.00 90.94 103 LEU A O 1
ATOM 810 N N . ILE A 1 104 ? -8.335 0.273 6.629 1.00 92.25 104 ILE A N 1
ATOM 811 C CA . ILE A 1 104 ? -9.535 -0.214 7.317 1.00 92.25 104 ILE A CA 1
ATOM 812 C C . ILE A 1 104 ? -9.710 0.600 8.586 1.00 92.25 104 ILE A C 1
ATOM 814 O O . ILE A 1 104 ? -9.308 0.160 9.657 1.00 92.25 104 ILE A O 1
ATOM 818 N N . GLN A 1 105 ? -10.260 1.804 8.472 1.00 90.88 105 GLN A N 1
ATOM 819 C CA . GLN A 1 105 ? -10.417 2.699 9.618 1.00 90.88 105 GLN A CA 1
ATOM 820 C C . GLN A 1 105 ? -11.470 2.200 10.622 1.00 90.88 105 GLN A C 1
ATOM 822 O O . GLN A 1 105 ? -12.388 1.466 10.241 1.00 90.88 105 GLN A O 1
ATOM 827 N N . PRO A 1 106 ? -11.364 2.596 11.906 1.00 93.19 106 PRO A N 1
ATOM 828 C CA . PRO A 1 106 ? -12.435 2.388 12.869 1.00 93.19 106 PRO A CA 1
ATOM 829 C C . PRO A 1 106 ? -13.718 3.084 12.410 1.00 93.19 106 PRO A C 1
ATOM 831 O O . PRO A 1 106 ? -13.679 4.212 11.919 1.00 93.19 106 PRO A O 1
ATOM 834 N N . VAL A 1 107 ? -14.855 2.417 12.588 1.00 93.25 107 VAL A N 1
ATOM 835 C CA . VAL A 1 107 ? -16.185 2.948 12.273 1.00 93.25 107 VAL A CA 1
ATOM 836 C C . VAL A 1 107 ? -17.073 2.880 13.507 1.00 93.25 107 VAL A C 1
ATOM 838 O O . VAL A 1 107 ? -16.851 2.067 14.406 1.00 93.25 107 VAL A O 1
ATOM 841 N N . GLU A 1 108 ? -18.056 3.770 13.575 1.00 95.12 108 GLU A N 1
ATOM 842 C CA . GLU A 1 108 ? -19.024 3.767 14.665 1.00 95.12 108 GLU A CA 1
ATOM 843 C C . GLU A 1 108 ? -20.114 2.724 14.422 1.00 95.12 108 GLU A C 1
ATOM 845 O O . GLU A 1 108 ? -20.740 2.693 13.362 1.00 95.12 108 GLU A O 1
ATOM 850 N N . PHE A 1 109 ? -20.370 1.917 15.443 1.00 95.94 109 PHE A N 1
ATOM 851 C CA . PHE A 1 109 ? -21.469 0.968 15.511 1.00 95.94 109 PHE A CA 1
ATOM 852 C C . PHE A 1 109 ? -22.446 1.386 16.604 1.00 95.94 109 PHE A C 1
ATOM 854 O O . PHE A 1 109 ? -22.051 1.885 17.661 1.00 95.94 109 PHE A O 1
ATOM 861 N N . THR A 1 110 ? -23.733 1.132 16.404 1.00 96.19 110 THR A N 1
ATOM 862 C CA . THR A 1 110 ? -24.647 1.061 17.549 1.00 96.19 110 THR A CA 1
ATOM 863 C C . THR A 1 110 ? -24.269 -0.126 18.446 1.00 96.19 110 THR A C 1
ATOM 865 O O . THR A 1 110 ? -23.656 -1.081 17.963 1.00 96.19 110 THR A O 1
ATOM 868 N N . PRO A 1 111 ? -24.653 -0.131 19.737 1.00 94.12 111 PRO A N 1
ATOM 869 C CA . PRO A 1 111 ? -24.373 -1.266 20.616 1.00 94.12 111 PRO A CA 1
ATOM 870 C C . PRO A 1 111 ? -24.847 -2.607 20.047 1.00 94.12 111 PRO A C 1
ATOM 872 O O . PRO A 1 111 ? -24.114 -3.585 20.112 1.00 94.12 111 PRO A O 1
ATOM 875 N N . GLN A 1 112 ? -26.025 -2.645 19.415 1.00 94.50 112 GLN A N 1
ATOM 876 C CA . GLN A 1 112 ? -26.535 -3.869 18.794 1.00 94.50 112 GLN A CA 1
ATOM 877 C C . GLN A 1 112 ? -25.700 -4.298 17.582 1.00 94.50 112 GLN A C 1
ATOM 879 O O . GLN A 1 112 ? -25.332 -5.462 17.482 1.00 94.50 112 GLN A O 1
ATOM 884 N N . GLU A 1 113 ? -25.367 -3.373 16.676 1.00 96.19 113 GLU A N 1
ATOM 885 C CA . GLU A 1 113 ? -24.532 -3.697 15.511 1.00 96.19 113 GLU A CA 1
ATOM 886 C C . GLU A 1 113 ? -23.145 -4.181 15.938 1.00 96.19 113 GLU A C 1
ATOM 888 O O . GLU A 1 113 ? -22.610 -5.110 15.342 1.00 96.19 113 GLU A O 1
ATOM 893 N N . PHE A 1 114 ? -22.573 -3.590 16.988 1.00 96.75 114 PHE A N 1
ATOM 894 C CA . PHE A 1 114 ? -21.302 -4.038 17.540 1.00 96.75 114 PHE A CA 1
ATOM 895 C C . PHE A 1 114 ? -21.376 -5.497 18.005 1.00 96.75 114 PHE A C 1
ATOM 897 O O . PHE A 1 114 ? -20.507 -6.287 17.639 1.00 96.75 114 PHE A O 1
ATOM 904 N N . VAL A 1 115 ? -22.418 -5.862 18.763 1.00 95.81 115 VAL A N 1
ATOM 905 C CA . VAL A 1 115 ? -22.650 -7.242 19.223 1.00 95.81 115 VAL A CA 1
ATOM 906 C C . VAL A 1 115 ? -22.789 -8.189 18.031 1.00 95.81 115 VAL A C 1
ATOM 908 O O . VAL A 1 115 ? -22.076 -9.187 17.964 1.00 95.81 115 VAL A O 1
ATOM 911 N N . ASP A 1 116 ? -23.620 -7.838 17.047 1.00 95.56 116 ASP A N 1
ATOM 912 C CA . ASP A 1 116 ? -23.830 -8.654 15.845 1.00 95.56 116 ASP A CA 1
ATOM 913 C C . ASP A 1 116 ? -22.512 -8.869 15.069 1.00 95.56 116 ASP A C 1
ATOM 915 O O . ASP A 1 116 ? -22.229 -9.963 14.571 1.00 95.56 116 ASP A O 1
ATOM 919 N N . HIS A 1 117 ? -21.679 -7.826 14.958 1.00 95.31 117 HIS A N 1
ATOM 920 C CA . HIS A 1 117 ? -20.367 -7.904 14.316 1.00 95.31 117 HIS A CA 1
ATOM 921 C C . HIS A 1 117 ? -19.363 -8.723 15.133 1.00 95.31 117 HIS A C 1
ATOM 923 O O . HIS A 1 117 ? -18.597 -9.489 14.545 1.00 95.31 117 HIS A O 1
ATOM 929 N N . TYR A 1 118 ? -19.366 -8.585 16.458 1.00 95.06 118 TYR A N 1
ATOM 930 C CA . TYR A 1 118 ? -18.512 -9.354 17.357 1.00 95.06 118 TYR A CA 1
ATOM 931 C C . TYR A 1 118 ? -18.832 -10.853 17.286 1.00 95.06 118 TYR A C 1
ATOM 933 O O . TYR A 1 118 ? -17.940 -11.653 17.006 1.00 95.06 118 TYR A O 1
ATOM 941 N N . GLU A 1 119 ? -20.104 -11.238 17.431 1.00 94.62 119 GLU A N 1
ATOM 942 C CA . GLU A 1 119 ? -20.545 -12.640 17.360 1.00 94.62 119 GLU A CA 1
ATOM 943 C C . GLU A 1 119 ? -20.264 -13.272 15.989 1.00 94.62 119 GLU A C 1
ATOM 945 O O . GLU A 1 119 ? -19.976 -14.466 15.882 1.00 94.62 119 GLU A O 1
ATOM 950 N N . ALA A 1 120 ? -20.309 -12.468 14.924 1.00 94.44 120 ALA A N 1
ATOM 951 C CA . ALA A 1 120 ? -19.973 -12.903 13.574 1.00 94.44 120 ALA A CA 1
ATOM 952 C C . ALA A 1 120 ? -18.457 -12.972 13.296 1.00 94.44 120 ALA A C 1
ATOM 954 O O . ALA A 1 120 ? -18.082 -13.329 12.177 1.00 94.44 120 ALA A O 1
ATOM 955 N N . GLY A 1 121 ? -17.595 -12.610 14.256 1.00 94.19 121 GLY A N 1
ATOM 956 C CA . GLY A 1 121 ? -16.140 -12.556 14.077 1.00 94.19 121 GLY A CA 1
ATOM 957 C C . GLY A 1 121 ? -15.688 -11.484 13.081 1.00 94.19 121 GLY A C 1
ATOM 958 O O . GLY A 1 121 ? -14.674 -11.645 12.412 1.00 94.19 121 GLY A O 1
ATOM 959 N N . ARG A 1 122 ? -16.466 -10.405 12.931 1.00 95.00 122 ARG A N 1
ATOM 960 C CA . ARG A 1 122 ? -16.260 -9.332 11.940 1.00 95.00 122 ARG A CA 1
ATOM 961 C C . ARG A 1 122 ? -15.573 -8.096 12.509 1.00 95.00 122 ARG A C 1
ATOM 963 O O . ARG A 1 122 ? -15.586 -7.045 11.865 1.00 95.00 122 ARG A O 1
ATOM 970 N N . LEU A 1 123 ? -15.002 -8.198 13.702 1.00 94.94 123 LEU A N 1
ATOM 971 C CA . LEU A 1 123 ? -14.190 -7.158 14.321 1.00 94.94 123 LEU A CA 1
ATOM 972 C C . LEU A 1 123 ? -12.730 -7.593 14.311 1.00 94.94 123 LEU A C 1
ATOM 974 O O . LEU A 1 123 ? -12.431 -8.770 14.480 1.00 94.94 123 LEU A O 1
ATOM 978 N N . GLN A 1 124 ? -11.822 -6.644 14.098 1.00 93.69 124 GLN A N 1
ATOM 979 C CA . GLN A 1 124 ? -10.389 -6.933 14.111 1.00 93.69 1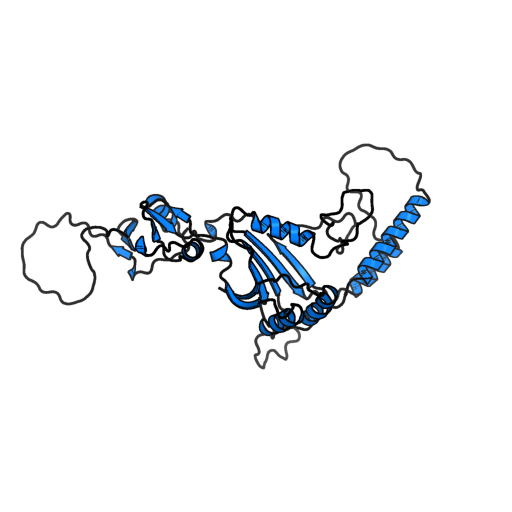24 GLN A CA 1
ATOM 980 C C . GLN A 1 124 ? -9.855 -7.170 15.531 1.00 93.69 124 GLN A C 1
ATOM 982 O O . GLN A 1 124 ? -8.866 -7.878 15.696 1.00 93.69 124 GLN A O 1
ATOM 987 N N . TYR A 1 125 ? -10.475 -6.551 16.539 1.00 94.19 125 TYR A N 1
ATOM 988 C CA . TYR A 1 125 ? -10.053 -6.680 17.930 1.00 94.19 125 TYR A CA 1
ATOM 989 C C . TYR A 1 125 ? -10.585 -7.973 18.547 1.00 94.19 125 TYR A C 1
ATOM 991 O O . TYR A 1 125 ? -11.786 -8.244 18.497 1.00 94.19 125 TYR A O 1
ATOM 999 N N . GLU A 1 126 ? -9.688 -8.730 19.170 1.00 93.44 126 GLU A N 1
ATOM 1000 C CA . GLU A 1 126 ? -10.016 -9.908 19.965 1.00 93.44 126 GLU A CA 1
ATOM 1001 C C . GLU A 1 126 ? -9.913 -9.537 21.447 1.00 93.44 126 GLU A C 1
ATOM 1003 O O . GLU A 1 126 ? -8.873 -9.067 21.898 1.00 93.44 126 GLU A O 1
ATOM 1008 N N . PHE A 1 127 ? -11.002 -9.726 22.194 1.00 92.88 127 PHE A N 1
ATOM 1009 C CA . PHE A 1 127 ? -11.027 -9.452 23.630 1.00 92.88 127 PHE A CA 1
ATOM 1010 C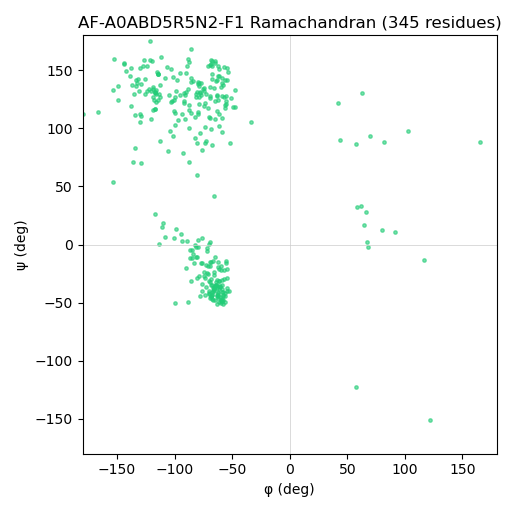 C . PHE A 1 127 ? -10.327 -10.567 24.394 1.00 92.88 127 PHE A C 1
ATOM 1012 O O . PHE A 1 127 ? -10.692 -11.741 24.254 1.00 92.88 127 PHE A O 1
ATOM 1019 N N . ASP A 1 128 ? -9.389 -10.198 25.258 1.00 92.25 128 ASP A N 1
ATOM 1020 C CA . ASP A 1 128 ? -8.731 -11.156 26.138 1.00 92.25 128 ASP A CA 1
ATOM 1021 C C . ASP A 1 128 ? -9.717 -11.703 27.188 1.00 92.25 128 ASP A C 1
ATOM 1023 O O . ASP A 1 128 ? -10.666 -11.014 27.564 1.00 92.25 128 ASP A O 1
ATOM 1027 N N . PRO A 1 129 ? -9.494 -12.906 27.756 1.00 89.56 129 PRO A N 1
ATOM 1028 C CA . PRO A 1 129 ? -10.358 -13.449 28.810 1.00 89.56 129 PRO A CA 1
ATOM 1029 C C . PRO A 1 129 ? -10.485 -12.555 30.053 1.00 89.56 129 PRO A C 1
ATOM 1031 O O . PRO A 1 129 ? -11.432 -12.701 30.811 1.00 89.56 129 PRO A O 1
ATOM 1034 N N . ALA A 1 130 ? -9.527 -11.651 30.281 1.00 89.31 130 ALA A N 1
ATOM 1035 C CA . ALA A 1 130 ? -9.577 -10.678 31.372 1.00 89.31 130 ALA A CA 1
ATOM 1036 C C . ALA A 1 130 ? -10.529 -9.499 31.093 1.00 89.31 130 ALA A C 1
ATOM 1038 O O . ALA A 1 130 ? -10.878 -8.776 32.017 1.00 89.31 130 ALA A O 1
ATOM 1039 N N . GLU A 1 131 ? -10.930 -9.307 29.837 1.00 90.31 131 GLU A N 1
ATOM 1040 C CA . GLU A 1 131 ? -11.828 -8.243 29.372 1.00 90.31 131 GLU A CA 1
ATOM 1041 C C . GLU A 1 131 ? -13.265 -8.759 29.164 1.00 90.31 131 GLU A C 1
ATOM 1043 O O . GLU A 1 131 ? -14.122 -8.040 28.645 1.00 90.31 131 GLU A O 1
ATOM 1048 N N . GLN A 1 132 ? -13.520 -10.019 29.539 1.00 90.38 132 GLN A N 1
ATOM 1049 C CA . GLN A 1 132 ? -14.800 -10.709 29.421 1.00 90.38 132 GLN A CA 1
ATOM 1050 C C . GLN A 1 132 ? -15.294 -11.089 30.818 1.00 90.38 132 GLN A C 1
ATOM 1052 O O . GLN A 1 132 ? -14.596 -11.766 31.573 1.00 90.38 132 GLN A O 1
ATOM 1057 N N . TYR A 1 133 ? -16.506 -10.664 31.159 1.00 87.31 133 TYR A N 1
ATOM 1058 C CA . TYR A 1 133 ? -17.083 -10.848 32.488 1.00 87.31 133 TYR A CA 1
ATOM 1059 C C . TYR A 1 133 ? -18.398 -11.614 32.389 1.00 87.31 133 TYR A C 1
ATOM 1061 O O . TYR A 1 133 ? -19.245 -11.269 31.570 1.00 87.31 133 TYR A O 1
ATOM 1069 N N . ASP A 1 134 ? -18.602 -12.619 33.237 1.00 84.75 134 ASP A N 1
ATOM 1070 C CA . ASP A 1 134 ? -19.882 -13.328 33.311 1.00 84.75 134 ASP A CA 1
ATOM 1071 C C . ASP A 1 134 ? -20.933 -12.463 34.016 1.00 84.75 134 ASP A C 1
ATOM 1073 O O . ASP A 1 134 ? -20.690 -11.906 35.093 1.00 84.75 134 ASP A O 1
ATOM 1077 N N . ILE A 1 135 ? -22.121 -12.365 33.421 1.00 79.31 135 ILE A N 1
ATOM 1078 C CA . ILE A 1 135 ? -23.262 -11.676 34.019 1.00 79.31 135 ILE A CA 1
ATOM 1079 C C . ILE A 1 135 ? -23.976 -12.673 34.934 1.00 79.31 135 ILE A C 1
ATOM 1081 O O . ILE A 1 135 ? -24.549 -13.661 34.483 1.00 79.31 135 ILE A O 1
ATOM 1085 N N . VAL A 1 136 ? -23.938 -12.425 36.242 1.00 76.94 136 VAL A N 1
ATOM 1086 C CA . VAL A 1 136 ? -24.671 -13.221 37.235 1.00 76.94 136 VAL A CA 1
ATOM 1087 C C . VAL A 1 136 ? -26.026 -12.579 37.535 1.00 76.94 136 VAL A C 1
ATOM 1089 O O . VAL A 1 136 ? -26.092 -11.513 38.143 1.00 76.94 136 VAL A O 1
ATOM 1092 N N . ASP A 1 137 ? -27.111 -13.248 37.132 1.00 58.25 137 ASP A N 1
ATOM 1093 C CA . ASP A 1 137 ? -28.480 -12.887 37.521 1.00 58.25 137 ASP A CA 1
ATOM 1094 C C . ASP A 1 137 ? -28.708 -13.199 39.010 1.00 58.25 137 ASP A C 1
ATOM 1096 O O . ASP A 1 137 ? -28.828 -14.359 39.416 1.00 58.25 137 ASP A O 1
ATOM 1100 N N . GLU A 1 138 ? -28.830 -12.167 39.848 1.00 53.00 138 GLU A N 1
ATOM 1101 C CA . GLU A 1 138 ? -29.334 -12.316 41.219 1.00 53.00 138 GLU A CA 1
ATOM 1102 C C . GLU A 1 138 ? -30.873 -12.396 41.250 1.00 53.00 138 GLU A C 1
ATOM 1104 O O . GLU A 1 138 ? -31.541 -11.601 41.904 1.00 53.00 138 GLU A O 1
ATOM 1109 N N . GLU A 1 139 ? -31.477 -13.384 40.590 1.00 51.03 139 GLU A N 1
ATOM 1110 C CA . GLU A 1 139 ? -32.861 -13.772 40.897 1.00 51.03 139 GLU A CA 1
ATOM 1111 C C . GLU A 1 139 ? -32.996 -15.293 41.000 1.00 51.03 139 GLU A C 1
ATOM 1113 O O . GLU A 1 139 ? -33.401 -15.964 40.055 1.00 51.03 139 GLU A O 1
ATOM 1118 N N . SER A 1 140 ? -32.669 -15.839 42.183 1.00 46.69 140 SER A N 1
ATOM 1119 C CA . SER A 1 140 ? -33.399 -16.912 42.901 1.00 46.69 140 SER A CA 1
ATOM 1120 C C . SER A 1 140 ? -32.532 -17.504 44.022 1.00 46.69 140 SER A C 1
ATOM 1122 O O . SER A 1 140 ? -31.847 -18.507 43.830 1.00 46.69 140 SER A O 1
ATOM 1124 N N . GLY A 1 141 ? -32.587 -16.915 45.218 1.00 37.50 141 GLY A N 1
ATOM 1125 C CA . GLY A 1 141 ? -31.833 -17.393 46.379 1.00 37.50 141 GLY A CA 1
ATOM 1126 C C . GLY A 1 141 ? -32.478 -17.035 47.713 1.00 37.50 141 GLY A C 1
ATOM 1127 O O . GLY A 1 141 ? -31.843 -16.438 48.573 1.00 37.50 141 GLY A O 1
ATOM 1128 N N . ASP A 1 142 ? -33.749 -17.386 47.891 1.00 41.97 142 ASP A N 1
ATOM 1129 C CA . ASP A 1 142 ? -34.358 -17.464 49.219 1.00 41.97 142 ASP A CA 1
ATOM 1130 C C . ASP A 1 142 ? -33.712 -18.652 49.962 1.00 41.97 142 ASP A C 1
ATOM 1132 O O . ASP A 1 142 ? -34.047 -19.793 49.650 1.00 41.97 142 ASP A O 1
ATOM 1136 N N . SER A 1 143 ? -32.727 -18.424 50.849 1.00 38.34 143 SER A N 1
ATOM 1137 C CA . SER A 1 143 ? -32.379 -19.299 51.994 1.00 38.34 143 SER A CA 1
ATOM 1138 C C . SER A 1 143 ? -31.204 -18.772 52.833 1.00 38.34 143 SER A C 1
ATOM 1140 O O . SER A 1 143 ? -30.056 -18.770 52.408 1.00 38.34 143 SER A O 1
ATOM 1142 N N . GLU A 1 144 ? -31.560 -18.384 54.058 1.00 35.78 144 GLU A N 1
ATOM 1143 C CA . GLU A 1 144 ? -30.868 -18.568 55.343 1.00 35.78 144 GLU A CA 1
ATOM 1144 C C . GLU A 1 144 ? -29.345 -18.375 55.464 1.00 35.78 144 GLU A C 1
ATOM 1146 O O . GLU A 1 144 ? -28.514 -19.109 54.938 1.00 35.78 144 GLU A O 1
ATOM 1151 N N . ALA A 1 145 ? -29.011 -17.443 56.360 1.00 42.00 145 ALA A N 1
ATOM 1152 C CA . ALA A 1 145 ? -27.706 -17.266 56.970 1.00 42.00 145 ALA A CA 1
ATOM 1153 C C . ALA A 1 145 ? -27.110 -18.588 57.488 1.00 42.00 145 ALA A C 1
ATOM 1155 O O . ALA A 1 145 ? -27.611 -19.181 58.444 1.00 42.00 145 ALA A O 1
ATOM 1156 N N . ALA A 1 146 ? -25.968 -18.976 56.926 1.00 36.56 146 ALA A N 1
ATOM 1157 C CA . ALA A 1 146 ? -25.016 -19.860 57.575 1.00 36.56 146 ALA A CA 1
ATOM 1158 C C . ALA A 1 146 ? -23.602 -19.332 57.315 1.00 36.56 146 ALA A C 1
ATOM 1160 O O . ALA A 1 146 ? -23.172 -19.198 56.173 1.00 36.56 146 ALA A O 1
ATOM 1161 N N . GLU A 1 147 ? -22.906 -19.004 58.402 1.00 40.38 147 GLU A N 1
ATOM 1162 C CA . GLU A 1 147 ? -21.489 -18.656 58.405 1.00 40.38 147 GLU A CA 1
ATOM 1163 C C . GLU A 1 147 ? -20.662 -19.785 57.773 1.00 40.38 147 GLU A C 1
ATOM 1165 O O . GLU A 1 147 ? -20.636 -20.910 58.277 1.00 40.38 147 GLU A O 1
ATOM 1170 N N . ALA A 1 148 ? -19.951 -19.466 56.695 1.00 36.59 148 ALA A N 1
ATOM 1171 C CA . ALA A 1 148 ? -18.779 -20.202 56.249 1.00 36.59 148 ALA A CA 1
ATOM 1172 C C . ALA A 1 148 ? -17.826 -19.225 55.546 1.00 36.59 148 ALA A C 1
ATOM 1174 O O . ALA A 1 148 ? -18.221 -18.527 54.614 1.00 36.59 148 ALA A O 1
ATOM 1175 N N . ASP A 1 149 ? -16.583 -19.166 56.024 1.00 40.28 149 ASP A N 1
ATOM 1176 C CA . ASP A 1 149 ? -15.480 -18.438 55.387 1.00 40.28 149 ASP A CA 1
ATOM 1177 C C . ASP A 1 149 ? -15.293 -18.862 53.918 1.00 40.28 149 ASP A C 1
ATOM 1179 O O . ASP A 1 149 ? -15.392 -20.058 53.614 1.00 40.28 149 ASP A O 1
ATOM 1183 N N . PRO A 1 150 ? -14.843 -17.941 53.043 1.00 40.50 150 PRO A N 1
ATOM 1184 C CA . PRO A 1 150 ? -13.953 -18.365 51.974 1.00 40.50 150 PRO A CA 1
ATOM 1185 C C . PRO A 1 150 ? -12.677 -17.522 51.863 1.00 40.50 150 PRO A C 1
ATOM 1187 O O . PRO A 1 150 ? -12.655 -16.294 51.931 1.00 40.50 150 PRO A O 1
ATOM 1190 N N . VAL A 1 151 ? -11.594 -18.260 51.638 1.00 35.16 151 VAL A N 1
ATOM 1191 C CA . VAL A 1 151 ? -10.317 -17.811 51.086 1.00 35.16 151 VAL A CA 1
ATOM 1192 C C . VAL A 1 151 ? -10.352 -18.103 49.577 1.00 35.16 151 VAL A C 1
ATOM 1194 O O . VAL A 1 151 ? -10.871 -19.149 49.193 1.00 35.16 151 VAL A O 1
ATOM 1197 N N . VAL A 1 152 ? -9.685 -17.245 48.790 1.00 35.19 152 VAL A N 1
ATOM 1198 C CA . VAL A 1 152 ? -9.241 -17.394 47.379 1.00 35.19 152 VAL A CA 1
ATOM 1199 C C . VAL A 1 152 ? -10.087 -16.668 46.311 1.00 35.19 152 VAL A C 1
ATOM 1201 O O . VAL A 1 152 ? -11.089 -17.171 45.825 1.00 35.19 152 VAL A O 1
ATOM 1204 N N . ASP A 1 153 ? -9.556 -15.493 45.949 1.00 37.47 153 ASP A N 1
ATOM 1205 C CA . ASP A 1 153 ? -9.218 -15.018 44.591 1.00 37.47 153 ASP A CA 1
ATOM 1206 C C . ASP A 1 153 ? -10.337 -14.683 43.582 1.00 37.47 153 ASP A C 1
ATOM 1208 O O . ASP A 1 153 ? -10.771 -15.502 42.781 1.00 37.47 153 ASP A O 1
ATOM 1212 N N . GLY A 1 154 ? -10.705 -13.396 43.557 1.00 35.94 154 GLY A N 1
ATOM 1213 C CA . GLY A 1 154 ? -10.441 -12.585 42.362 1.00 35.94 154 GLY A CA 1
ATOM 1214 C C . GLY A 1 154 ? -11.498 -12.489 41.260 1.00 35.94 154 GLY A C 1
ATOM 1215 O O . GLY A 1 154 ? -11.175 -11.954 40.208 1.00 35.94 154 GLY A O 1
ATOM 1216 N N . GLY A 1 155 ? -12.734 -12.946 41.461 1.00 40.50 155 GLY A N 1
ATOM 1217 C CA . GLY A 1 155 ? -13.850 -12.649 40.550 1.00 40.50 155 GLY A CA 1
ATOM 1218 C C . GLY A 1 155 ? -14.715 -11.516 41.100 1.00 40.50 155 GLY A C 1
ATOM 1219 O O . GLY A 1 155 ? -15.487 -11.734 42.032 1.00 40.50 155 GLY A O 1
ATOM 1220 N N . THR A 1 156 ? -14.584 -10.298 40.572 1.00 42.16 156 THR A N 1
ATOM 1221 C CA . THR A 1 156 ? -15.430 -9.169 40.992 1.00 42.16 156 THR A CA 1
ATOM 1222 C C . THR A 1 156 ? -16.803 -9.305 40.332 1.00 42.16 156 THR A C 1
ATOM 1224 O O . THR A 1 156 ? -16.977 -8.917 39.183 1.00 42.16 156 THR A O 1
ATOM 1227 N N . ALA A 1 157 ? -17.775 -9.879 41.041 1.00 41.72 157 ALA A N 1
ATOM 1228 C CA . ALA A 1 157 ? -19.170 -9.905 40.607 1.00 41.72 157 ALA A CA 1
ATOM 1229 C C . ALA A 1 157 ? -19.752 -8.479 40.66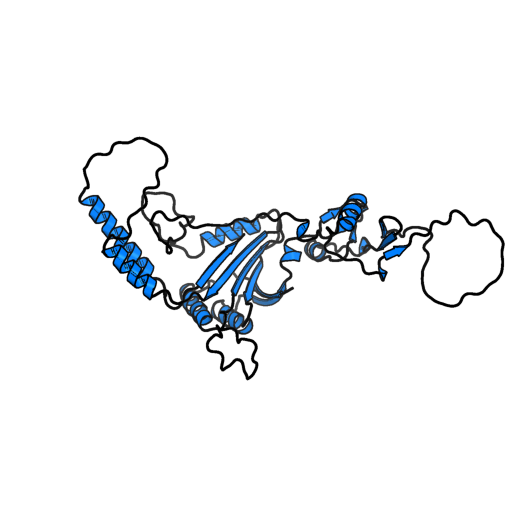9 1.00 41.72 157 ALA A C 1
ATOM 1231 O O . ALA A 1 157 ? -19.931 -7.925 41.756 1.00 41.72 157 ALA A O 1
ATOM 1232 N N . ALA A 1 158 ? -19.998 -7.859 39.512 1.00 43.47 158 ALA A N 1
ATOM 1233 C CA . ALA A 1 158 ? -20.657 -6.559 39.417 1.00 43.47 158 ALA A CA 1
ATOM 1234 C C . ALA A 1 158 ? -22.173 -6.758 39.250 1.00 43.47 158 ALA A C 1
ATOM 1236 O O . ALA A 1 158 ? -22.625 -7.375 38.294 1.00 43.47 158 ALA A O 1
ATOM 1237 N N . THR A 1 159 ? -22.963 -6.206 40.172 1.00 47.06 159 THR A N 1
ATOM 1238 C CA . THR A 1 159 ? -24.441 -6.274 40.211 1.00 47.06 159 THR A CA 1
ATOM 1239 C C . THR A 1 159 ? -25.141 -5.339 39.208 1.00 47.06 159 THR A C 1
ATOM 1241 O O . THR A 1 159 ? -26.362 -5.209 39.205 1.00 47.06 159 THR A O 1
ATOM 1244 N N . SER A 1 160 ? -24.367 -4.668 38.357 1.00 55.94 160 SER A N 1
ATOM 1245 C CA . SER A 1 160 ? -24.786 -3.784 37.269 1.00 55.94 160 SER A CA 1
ATOM 1246 C C . SER A 1 160 ? -23.674 -3.813 36.229 1.00 55.94 160 SER A C 1
ATOM 1248 O O . SER A 1 160 ? -22.509 -3.661 36.600 1.00 55.94 160 SER A O 1
ATOM 1250 N N . VAL A 1 161 ? -24.017 -3.973 34.948 1.00 60.22 161 VAL A N 1
ATOM 1251 C CA . VAL A 1 161 ? -23.054 -3.834 33.846 1.00 60.22 161 VAL A CA 1
ATOM 1252 C C . VAL A 1 161 ? -22.402 -2.447 33.981 1.00 60.22 161 VAL A C 1
ATOM 1254 O O . VAL A 1 161 ? -23.138 -1.459 34.051 1.00 60.22 161 VAL A O 1
ATOM 1257 N N . PRO A 1 162 ? -21.069 -2.341 34.130 1.00 70.06 162 PRO A N 1
ATOM 1258 C CA . PRO A 1 162 ? -20.419 -1.043 34.278 1.00 70.06 162 PRO A CA 1
ATOM 1259 C C . PRO A 1 162 ? -20.639 -0.181 33.028 1.00 70.06 162 PRO A C 1
ATOM 1261 O O . PRO A 1 162 ? -20.779 -0.716 31.931 1.00 70.06 162 PRO A O 1
ATOM 1264 N N . ASP A 1 163 ? -20.602 1.147 33.172 1.00 75.38 163 ASP A N 1
ATOM 1265 C CA . ASP A 1 163 ? -20.963 2.117 32.116 1.00 75.38 163 ASP A CA 1
ATOM 1266 C C . ASP A 1 163 ? -20.195 1.961 30.784 1.00 75.38 163 ASP A C 1
ATOM 1268 O O . ASP A 1 163 ? -20.590 2.545 29.781 1.00 75.38 163 ASP A O 1
ATOM 1272 N N . HIS A 1 164 ? -19.098 1.200 30.744 1.00 85.56 164 HIS A N 1
ATOM 1273 C CA . HIS A 1 164 ? -18.272 0.970 29.547 1.00 85.56 164 HIS A CA 1
ATOM 1274 C C . HIS A 1 164 ? -18.239 -0.495 29.110 1.00 85.56 164 HIS A C 1
ATOM 1276 O O . HIS A 1 164 ? -17.261 -0.947 28.524 1.00 85.56 164 HIS A O 1
ATOM 1282 N N . HIS A 1 165 ? -19.276 -1.260 29.441 1.00 90.25 165 HIS A N 1
ATOM 1283 C CA . HIS A 1 165 ? -19.394 -2.650 29.026 1.00 90.25 165 HIS A CA 1
ATOM 1284 C C . HIS A 1 165 ? -20.576 -2.840 28.082 1.00 90.25 165 HIS A C 1
ATOM 1286 O O . HIS A 1 165 ? -21.613 -2.190 28.218 1.00 90.25 165 HIS A O 1
ATOM 1292 N N . VAL A 1 166 ? -20.425 -3.763 27.136 1.00 90.94 166 VAL A N 1
ATOM 1293 C CA . VAL A 1 166 ? -21.504 -4.186 26.238 1.00 90.94 166 VAL A CA 1
ATOM 1294 C C . VAL A 1 166 ? -21.832 -5.652 26.486 1.00 90.94 166 VAL A C 1
ATOM 1296 O O . VAL A 1 166 ? -20.944 -6.499 26.548 1.00 90.94 166 VAL A O 1
ATOM 1299 N N . THR A 1 167 ? -23.115 -5.948 26.670 1.00 91.06 167 THR A N 1
ATOM 1300 C CA . THR A 1 167 ? -23.603 -7.309 26.909 1.00 91.06 167 THR A CA 1
ATOM 1301 C C . THR A 1 167 ? -23.657 -8.103 25.606 1.00 91.06 167 THR A C 1
ATOM 1303 O O . THR A 1 167 ? -24.244 -7.648 24.626 1.00 91.06 167 THR A O 1
ATOM 1306 N N . VAL A 1 168 ? -23.086 -9.305 25.622 1.00 89.25 168 VAL A N 1
ATOM 1307 C CA . VAL A 1 168 ? -23.116 -10.308 24.552 1.00 89.25 168 VAL A CA 1
ATOM 1308 C C . VAL A 1 168 ? -23.547 -11.635 25.177 1.00 89.25 168 VAL A C 1
ATOM 1310 O O . VAL A 1 168 ? -22.773 -12.272 25.892 1.00 89.25 168 VAL A O 1
ATOM 1313 N N . GLY A 1 169 ? -24.792 -12.051 24.938 1.00 87.12 169 GLY A N 1
ATOM 1314 C CA . GLY A 1 169 ? -25.364 -13.228 25.601 1.00 87.12 169 GLY A CA 1
ATOM 1315 C C . GLY A 1 169 ? -25.335 -13.094 27.129 1.00 87.12 169 GLY A C 1
ATOM 1316 O O . GLY A 1 169 ? -25.866 -12.125 27.667 1.00 87.12 169 GLY A O 1
ATOM 1317 N N . ASP A 1 170 ? -24.685 -14.049 27.798 1.00 85.44 170 ASP A N 1
ATOM 1318 C CA . ASP A 1 170 ? -24.529 -14.094 29.262 1.00 85.44 170 ASP A CA 1
ATOM 1319 C C . ASP A 1 170 ? -23.206 -13.455 29.744 1.00 85.44 170 ASP A C 1
ATOM 1321 O O . ASP A 1 170 ? -22.845 -13.560 30.916 1.00 85.44 170 ASP A O 1
ATOM 1325 N N . SER A 1 171 ? -22.464 -12.795 28.849 1.00 88.62 171 SER A N 1
ATOM 1326 C CA . SER A 1 171 ? -21.180 -12.157 29.149 1.00 88.62 171 SER A CA 1
ATOM 1327 C C . SER A 1 171 ? -21.210 -10.657 28.836 1.00 88.62 171 SER A C 1
ATOM 1329 O O . SER A 1 171 ? -22.024 -10.170 28.053 1.00 88.62 171 SER A O 1
ATOM 1331 N N . ALA A 1 172 ? -20.307 -9.898 29.445 1.00 91.00 172 ALA A N 1
ATOM 1332 C CA . ALA A 1 172 ? -20.094 -8.479 29.206 1.00 91.00 172 ALA A CA 1
ATOM 1333 C C . ALA A 1 172 ? -18.653 -8.239 28.735 1.00 91.00 172 ALA A C 1
ATOM 1335 O O . ALA A 1 172 ? -17.710 -8.745 29.343 1.00 91.00 172 ALA A O 1
ATOM 1336 N N . LEU A 1 173 ? -18.489 -7.463 27.661 1.00 93.00 173 LEU A N 1
ATOM 1337 C CA . LEU A 1 173 ? -17.190 -7.090 27.098 1.00 93.00 173 LEU A CA 1
ATOM 1338 C C . LEU A 1 173 ? -16.780 -5.696 27.569 1.00 93.00 173 LEU A C 1
ATOM 1340 O O . LEU A 1 173 ? -17.572 -4.758 27.459 1.00 93.00 173 LEU A O 1
ATOM 1344 N N . GLU A 1 174 ? -15.545 -5.546 28.040 1.00 94.50 174 GLU A N 1
ATOM 1345 C CA . GLU A 1 174 ? -14.996 -4.270 28.507 1.00 94.50 174 GLU A CA 1
ATOM 1346 C C . GLU A 1 174 ? -14.475 -3.401 27.357 1.00 94.50 174 GLU A C 1
ATOM 1348 O O . GLU A 1 174 ? -13.420 -3.660 26.772 1.00 94.50 174 GLU A O 1
ATOM 1353 N N . LEU A 1 175 ? -15.180 -2.307 27.078 1.00 94.88 175 LEU A N 1
ATOM 1354 C CA . LEU A 1 175 ? -14.782 -1.299 26.099 1.00 94.88 175 LEU A CA 1
ATOM 1355 C C . LEU A 1 175 ? -13.873 -0.248 26.742 1.00 94.88 175 LEU A C 1
ATOM 1357 O O . LEU A 1 175 ? -13.916 -0.001 27.948 1.00 94.88 175 LEU A O 1
ATOM 1361 N N . ALA A 1 176 ? -13.067 0.427 25.924 1.00 94.38 176 ALA A N 1
ATOM 1362 C CA . ALA A 1 176 ? -12.368 1.618 26.388 1.00 94.38 176 ALA A CA 1
ATOM 1363 C C . ALA A 1 176 ? -13.377 2.756 26.676 1.00 94.38 176 ALA A C 1
ATOM 1365 O O . ALA A 1 176 ? -14.366 2.908 25.944 1.00 94.38 176 ALA A O 1
ATOM 1366 N N . PRO A 1 177 ? -13.149 3.555 27.735 1.00 92.69 177 PRO A N 1
ATOM 1367 C CA . PRO A 1 177 ? -14.051 4.634 28.120 1.00 92.69 177 PRO A CA 1
ATOM 1368 C C . PRO A 1 177 ? -14.036 5.778 27.091 1.00 92.69 177 PRO A C 1
ATOM 1370 O O . PRO A 1 177 ? -13.031 5.960 26.403 1.00 92.69 177 PRO A O 1
ATOM 1373 N N . PRO A 1 178 ? -15.080 6.628 27.044 1.00 90.12 178 PRO A N 1
ATOM 1374 C CA . PRO A 1 178 ? -15.109 7.803 26.169 1.00 90.12 178 PRO A CA 1
ATOM 1375 C C . PRO A 1 178 ? -13.943 8.770 26.379 1.00 90.12 178 PRO A C 1
ATOM 1377 O O . PRO A 1 178 ? -13.497 9.394 25.423 1.00 90.12 178 PRO A O 1
ATOM 1380 N N . ASP A 1 179 ? -13.406 8.850 27.598 1.00 88.69 179 ASP A N 1
ATOM 1381 C CA . ASP A 1 179 ? -12.248 9.693 27.927 1.00 88.69 179 ASP A CA 1
ATOM 1382 C C . ASP A 1 179 ? -10.936 9.196 27.290 1.00 88.69 179 ASP A C 1
ATOM 1384 O O . ASP A 1 179 ? -9.950 9.929 27.258 1.00 88.69 179 ASP A O 1
ATOM 1388 N N . ALA A 1 180 ? -10.906 7.954 26.792 1.00 88.69 180 ALA A N 1
ATOM 1389 C CA . ALA A 1 180 ? -9.779 7.414 26.037 1.00 88.69 180 ALA A CA 1
ATOM 1390 C C . ALA A 1 180 ? -9.828 7.792 24.546 1.00 88.69 180 ALA A C 1
ATOM 1392 O O . ALA A 1 180 ? -8.861 7.525 23.833 1.00 88.69 180 ALA A O 1
ATOM 1393 N N . LEU A 1 181 ? -10.921 8.402 24.065 1.00 89.25 181 LEU A N 1
ATOM 1394 C CA . LEU A 1 181 ? -10.994 8.915 22.699 1.00 89.25 181 LEU A CA 1
ATOM 1395 C C . LEU A 1 181 ? -10.164 10.199 22.588 1.00 89.25 181 LEU A C 1
ATOM 1397 O O . LEU A 1 181 ? -10.497 11.192 23.236 1.00 89.25 181 LEU A O 1
ATOM 1401 N N . PRO A 1 182 ? -9.125 10.225 21.741 1.00 88.44 182 PRO A N 1
ATOM 1402 C CA . PRO A 1 182 ? -8.369 11.436 21.492 1.00 88.44 182 PRO A CA 1
ATOM 1403 C C . PRO A 1 182 ? -9.236 12.463 20.759 1.00 88.44 182 PRO A C 1
ATOM 1405 O O . PRO A 1 182 ? -10.188 12.121 20.052 1.00 88.44 182 PRO A O 1
ATOM 1408 N N . ASP A 1 183 ? -8.924 13.745 20.924 1.00 83.81 183 ASP A N 1
ATOM 1409 C CA . ASP A 1 183 ? -9.602 14.823 20.194 1.00 83.81 183 ASP A CA 1
ATOM 1410 C C . ASP A 1 183 ? -9.153 14.894 18.728 1.00 83.81 183 ASP A C 1
ATOM 1412 O O . ASP A 1 183 ? -9.919 15.327 17.865 1.00 83.81 183 ASP A O 1
ATOM 1416 N N . ASP A 1 184 ? -7.926 14.444 18.458 1.00 83.75 184 ASP A N 1
ATOM 1417 C CA . ASP A 1 184 ? -7.305 14.456 17.141 1.00 83.75 184 ASP A CA 1
ATOM 1418 C C . ASP A 1 184 ? -7.803 13.305 16.247 1.00 83.75 184 ASP A C 1
ATOM 1420 O O . ASP A 1 184 ? -7.944 12.157 16.677 1.00 83.75 184 ASP A O 1
ATOM 1424 N N . GLY A 1 185 ? -8.094 13.622 14.982 1.00 78.75 185 GLY A N 1
ATOM 1425 C CA . GLY A 1 185 ? -8.630 12.663 14.017 1.00 78.75 185 GLY A CA 1
ATOM 1426 C C . GLY A 1 185 ? -7.637 11.567 13.622 1.00 78.75 185 GLY A C 1
ATOM 1427 O O . GLY A 1 185 ? -8.056 10.424 13.434 1.00 78.75 185 GLY A O 1
ATOM 1428 N N . GLU A 1 186 ? -6.341 11.878 13.540 1.00 78.81 186 GLU A N 1
ATOM 1429 C CA . GLU A 1 186 ? -5.297 10.899 13.221 1.00 78.81 186 GLU A CA 1
ATOM 1430 C C . GLU A 1 186 ? -5.147 9.895 14.366 1.00 78.81 186 GLU A C 1
ATOM 1432 O O . GLU A 1 186 ? -5.148 8.681 14.146 1.00 78.81 186 GLU A O 1
ATOM 1437 N N . GLU A 1 187 ? -5.120 10.382 15.608 1.00 83.06 187 GLU A N 1
ATOM 1438 C CA . GLU A 1 187 ? -5.025 9.522 16.791 1.00 83.06 187 GLU A CA 1
ATOM 1439 C C . GLU A 1 187 ? -6.262 8.618 16.947 1.00 83.06 187 GLU A C 1
ATOM 1441 O O . GLU A 1 187 ? -6.134 7.452 17.328 1.00 83.06 187 GLU A O 1
ATOM 1446 N N . ARG A 1 188 ? -7.462 9.093 16.573 1.00 84.56 188 ARG A N 1
ATOM 1447 C CA . ARG A 1 188 ? -8.684 8.260 16.562 1.00 84.56 188 ARG A CA 1
ATOM 1448 C C . ARG A 1 188 ? -8.582 7.091 15.591 1.00 84.56 188 ARG A C 1
ATOM 1450 O O . ARG A 1 188 ? -9.079 6.004 15.881 1.00 84.56 188 ARG A O 1
ATOM 1457 N N . ARG A 1 189 ? -7.925 7.288 14.446 1.00 84.88 189 ARG A N 1
ATOM 1458 C CA . ARG A 1 189 ? -7.698 6.226 13.454 1.00 84.88 189 ARG A CA 1
ATOM 1459 C C . ARG A 1 189 ? -6.686 5.192 13.928 1.00 84.88 189 ARG A C 1
ATOM 1461 O O . ARG A 1 189 ? -6.677 4.099 13.369 1.00 84.88 189 ARG A O 1
ATOM 1468 N N . ALA A 1 190 ? -5.866 5.497 14.932 1.00 85.62 190 ALA A N 1
ATOM 1469 C CA . ALA A 1 190 ? -4.900 4.571 15.520 1.00 85.62 190 ALA A CA 1
ATOM 1470 C C . ALA A 1 190 ? -5.493 3.696 16.640 1.00 85.62 190 ALA A C 1
ATOM 1472 O O . ALA A 1 190 ? -4.816 2.799 17.136 1.00 85.62 190 ALA A O 1
ATOM 1473 N N . ILE A 1 191 ? -6.754 3.915 17.028 1.00 89.44 191 ILE A N 1
ATOM 1474 C CA . ILE A 1 191 ? -7.413 3.122 18.069 1.00 89.44 191 ILE A CA 1
ATOM 1475 C C . ILE A 1 191 ? -7.534 1.659 17.626 1.00 89.44 191 ILE A C 1
ATOM 1477 O O . ILE A 1 191 ? -8.041 1.345 16.540 1.00 89.44 191 ILE A O 1
ATOM 1481 N N . GLU A 1 192 ? -7.064 0.765 18.493 1.00 90.62 192 GLU A N 1
ATOM 1482 C CA . GLU A 1 192 ? -7.179 -0.685 18.328 1.00 90.62 192 GLU A CA 1
ATOM 1483 C C . GLU A 1 192 ? -8.332 -1.251 19.162 1.00 90.62 192 GLU A C 1
ATOM 1485 O O . GLU A 1 192 ? -9.189 -1.954 18.624 1.00 90.62 192 GLU A O 1
ATOM 1490 N N . LYS A 1 193 ? -8.386 -0.907 20.458 1.00 94.38 193 LYS A N 1
ATOM 1491 C CA . LYS A 1 193 ? -9.432 -1.372 21.375 1.00 94.38 193 LYS A CA 1
ATOM 1492 C C . LYS A 1 193 ? -10.772 -0.681 21.078 1.00 94.38 193 LYS A C 1
ATOM 1494 O O . LYS A 1 193 ? -10.813 0.551 21.041 1.00 94.38 193 LYS A O 1
ATOM 1499 N N . PRO A 1 194 ? -11.881 -1.427 20.923 1.00 96.19 194 PRO A N 1
ATOM 1500 C CA . PRO A 1 194 ? -13.212 -0.854 20.789 1.00 96.19 194 PRO A CA 1
ATOM 1501 C C . PRO A 1 194 ? -13.503 0.155 21.898 1.00 96.19 194 PRO A C 1
ATOM 1503 O O . PRO A 1 194 ? -13.339 -0.142 23.083 1.00 96.19 194 PRO A O 1
ATOM 1506 N N . THR A 1 195 ? -13.900 1.361 21.507 1.00 95.81 195 THR A N 1
ATOM 1507 C CA . THR A 1 195 ? -14.028 2.495 22.427 1.00 95.81 195 THR A CA 1
ATOM 1508 C C . THR A 1 195 ? -15.434 3.067 22.367 1.00 95.81 195 THR A C 1
ATOM 1510 O O . THR A 1 195 ? -15.970 3.315 21.287 1.00 95.81 195 THR A O 1
ATOM 1513 N N . MET A 1 196 ? -16.045 3.284 23.527 1.00 94.69 196 MET A N 1
ATOM 1514 C CA . MET A 1 196 ? -17.376 3.873 23.601 1.00 94.69 196 MET A CA 1
ATOM 1515 C C . MET A 1 196 ? -17.304 5.378 23.336 1.00 94.69 196 MET A C 1
ATOM 1517 O O . MET A 1 196 ? -16.457 6.068 23.893 1.00 94.69 196 MET A O 1
ATOM 1521 N N . THR A 1 197 ? -18.191 5.910 22.502 1.00 92.69 197 THR A N 1
ATOM 1522 C CA . THR A 1 197 ? -18.249 7.344 22.203 1.00 92.69 197 THR A CA 1
ATOM 1523 C C . THR A 1 197 ? -19.148 8.088 23.194 1.00 92.69 197 THR A C 1
ATOM 1525 O O . THR A 1 197 ? -20.046 7.489 23.794 1.00 92.69 197 THR A O 1
ATOM 1528 N N . PRO A 1 198 ? -19.003 9.422 23.335 1.00 90.06 198 PRO A N 1
ATOM 1529 C CA . PRO A 1 198 ? -19.931 10.230 24.130 1.00 90.06 198 PRO A CA 1
ATOM 1530 C C . PRO A 1 198 ? -21.386 10.176 23.632 1.00 90.06 198 PRO A C 1
ATOM 1532 O O . PRO A 1 198 ? -22.302 10.529 24.372 1.00 90.06 198 PRO A O 1
ATOM 1535 N N . ALA A 1 199 ? -21.606 9.757 22.381 1.00 89.62 199 ALA A N 1
ATOM 1536 C CA . ALA A 1 199 ? -22.930 9.589 21.789 1.00 89.62 199 ALA A CA 1
ATOM 1537 C C . ALA A 1 199 ? -23.569 8.223 22.112 1.00 89.62 199 ALA A C 1
ATOM 1539 O O . ALA A 1 199 ? -24.723 7.999 21.747 1.00 89.62 199 ALA A O 1
ATOM 1540 N N . GLY A 1 200 ? -22.846 7.321 22.787 1.00 89.62 200 GLY A N 1
ATOM 1541 C CA . GLY A 1 200 ? -23.299 5.961 23.090 1.00 89.62 200 GLY A CA 1
ATOM 1542 C C . GLY A 1 200 ? -23.151 4.974 21.925 1.00 89.62 200 GLY A C 1
ATOM 1543 O O . GLY A 1 200 ? -23.711 3.881 21.982 1.00 89.62 200 GLY A O 1
ATOM 1544 N N . THR A 1 201 ? -22.422 5.349 20.869 1.00 95.31 201 THR A N 1
ATOM 1545 C CA . THR A 1 201 ? -21.949 4.422 19.827 1.00 95.31 201 THR A CA 1
ATOM 1546 C C . THR A 1 201 ? -20.623 3.792 20.254 1.00 95.31 201 THR A C 1
ATOM 1548 O O . THR A 1 201 ? -20.008 4.206 21.236 1.00 95.31 201 THR A O 1
ATOM 1551 N N . ILE A 1 202 ? -20.181 2.764 19.538 1.00 96.25 202 ILE A N 1
ATOM 1552 C CA . ILE A 1 202 ? -18.922 2.067 19.788 1.00 96.25 202 ILE A CA 1
ATOM 1553 C C . ILE A 1 202 ? -18.060 2.218 18.543 1.00 96.25 202 ILE A C 1
ATOM 1555 O O . ILE A 1 202 ? -18.412 1.728 17.473 1.00 96.25 202 ILE A O 1
ATOM 1559 N N . LEU A 1 203 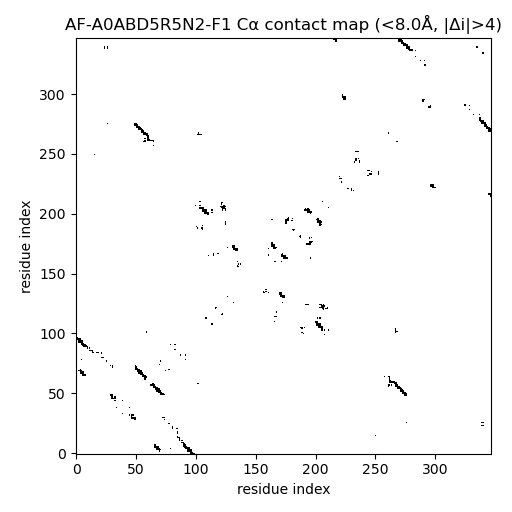? -16.933 2.906 18.681 1.00 96.00 203 LEU A N 1
ATOM 1560 C CA . LEU A 1 203 ? -15.930 3.012 17.637 1.00 96.00 203 LEU A CA 1
ATOM 1561 C C . LEU A 1 203 ? -15.090 1.734 17.647 1.00 96.00 203 LEU A C 1
ATOM 1563 O O . LEU A 1 203 ? -14.385 1.459 18.619 1.00 96.00 203 LEU A O 1
ATOM 1567 N N . ALA A 1 204 ? -15.170 0.945 16.581 1.00 95.62 204 ALA A N 1
ATOM 1568 C CA . ALA A 1 204 ? -14.423 -0.300 16.459 1.00 95.62 204 ALA A CA 1
ATOM 1569 C C . ALA A 1 204 ? -13.965 -0.531 15.023 1.00 95.62 204 ALA A C 1
ATOM 1571 O O . ALA A 1 204 ? -14.556 -0.037 14.062 1.00 95.62 204 ALA A O 1
ATOM 1572 N N . ARG A 1 205 ? -12.891 -1.301 14.867 1.00 95.31 205 ARG A N 1
ATOM 1573 C CA . ARG A 1 205 ? -12.332 -1.608 13.555 1.00 95.31 205 ARG A CA 1
ATOM 1574 C C . ARG A 1 205 ? -12.933 -2.895 12.991 1.00 95.31 205 ARG A C 1
ATOM 1576 O O . ARG A 1 205 ? -12.827 -3.937 13.647 1.00 95.31 205 ARG A O 1
ATOM 1583 N N . PRO A 1 206 ? -13.535 -2.857 11.791 1.00 95.06 206 PRO A N 1
ATOM 1584 C CA . PRO A 1 206 ? -13.980 -4.068 11.119 1.00 95.06 206 PRO A CA 1
ATOM 1585 C C . PRO A 1 206 ? -12.806 -5.006 10.813 1.00 95.06 206 PRO A C 1
ATOM 1587 O O . PRO A 1 206 ? -11.686 -4.560 10.574 1.00 95.06 206 PRO A O 1
ATOM 1590 N N . ALA A 1 207 ? -13.070 -6.308 10.767 1.00 93.31 207 ALA A N 1
ATOM 1591 C CA . ALA A 1 207 ? -12.111 -7.287 10.271 1.00 93.31 207 ALA A CA 1
ATOM 1592 C C . ALA A 1 207 ? -11.864 -7.115 8.759 1.00 93.31 207 ALA A C 1
ATOM 1594 O O . ALA A 1 207 ? -12.697 -6.578 8.023 1.00 93.31 207 ALA A O 1
ATOM 1595 N N . GLN A 1 208 ? -10.720 -7.606 8.272 1.00 89.94 208 GLN A N 1
ATOM 1596 C CA . GLN A 1 208 ? -10.315 -7.456 6.865 1.00 89.94 208 GLN A CA 1
ATOM 1597 C C . GLN A 1 208 ? -11.282 -8.111 5.872 1.00 89.94 208 GLN A C 1
ATOM 1599 O O . GLN A 1 208 ? -11.433 -7.640 4.749 1.00 89.94 208 GLN A O 1
ATOM 1604 N N . ASP A 1 209 ? -11.932 -9.197 6.272 1.00 89.56 209 ASP A N 1
ATOM 1605 C CA . ASP A 1 209 ? -12.923 -9.928 5.485 1.00 89.56 209 ASP A CA 1
ATOM 1606 C C . ASP A 1 209 ? -14.347 -9.363 5.628 1.00 89.56 209 ASP A C 1
ATOM 1608 O O . ASP A 1 209 ? -15.231 -9.710 4.842 1.00 89.56 209 ASP A O 1
ATOM 1612 N N . ALA A 1 210 ? -14.567 -8.467 6.594 1.00 89.94 210 ALA A N 1
ATOM 1613 C CA . ALA A 1 210 ? -15.823 -7.751 6.788 1.00 89.94 210 ALA A CA 1
ATOM 1614 C C . ALA A 1 210 ? -15.931 -6.482 5.925 1.00 89.94 210 ALA A C 1
ATOM 1616 O O . ALA A 1 210 ? -17.019 -5.912 5.808 1.00 89.94 210 ALA A O 1
ATOM 1617 N N . VAL A 1 211 ? -14.830 -6.046 5.304 1.00 89.69 211 VAL A N 1
ATOM 1618 C CA . VAL A 1 211 ? -14.802 -4.917 4.367 1.00 89.69 211 VAL A CA 1
ATOM 1619 C C . VAL A 1 211 ? -14.730 -5.383 2.915 1.00 89.69 211 VAL A C 1
ATOM 1621 O O . VAL A 1 211 ? -14.177 -6.432 2.593 1.00 89.69 211 VAL A O 1
ATOM 1624 N N . SER A 1 212 ? -15.279 -4.574 2.008 1.00 86.19 212 SER A N 1
ATOM 1625 C CA . SER A 1 212 ? -15.230 -4.818 0.563 1.00 86.19 212 SER A CA 1
ATOM 1626 C C . SER A 1 212 ? -14.365 -3.751 -0.113 1.00 86.19 212 SER A C 1
ATOM 1628 O O . SER A 1 212 ? -14.910 -2.725 -0.531 1.00 86.19 212 SER A O 1
ATOM 1630 N N . PRO A 1 213 ? -13.040 -3.955 -0.241 1.00 83.25 213 PRO A N 1
ATOM 1631 C CA . PRO A 1 213 ? -12.186 -2.998 -0.930 1.00 83.25 213 PRO A CA 1
ATOM 1632 C C . PRO A 1 213 ? -12.571 -2.905 -2.409 1.00 83.25 213 PRO A C 1
ATOM 1634 O O . PRO A 1 213 ? -12.865 -3.909 -3.066 1.00 83.25 213 PRO A O 1
ATOM 1637 N N . LEU A 1 214 ? -12.545 -1.689 -2.945 1.00 82.06 214 LEU A N 1
ATOM 1638 C CA . LEU A 1 214 ? -12.611 -1.452 -4.381 1.00 82.06 214 LEU A CA 1
ATOM 1639 C C . LEU A 1 214 ? -11.180 -1.440 -4.912 1.00 82.06 214 LEU A C 1
ATOM 1641 O O . LEU A 1 214 ? -10.324 -0.790 -4.330 1.00 82.06 214 LEU A O 1
ATOM 1645 N N . GLY A 1 215 ? -10.921 -2.180 -5.988 1.00 77.88 215 GLY A N 1
ATOM 1646 C CA . GLY A 1 215 ? -9.598 -2.236 -6.602 1.00 77.88 215 GLY A CA 1
ATOM 1647 C C . GLY A 1 215 ? -9.682 -2.073 -8.110 1.00 77.88 215 GLY A C 1
ATOM 1648 O O . GLY A 1 215 ? -10.550 -2.662 -8.763 1.00 77.88 215 GLY A O 1
ATOM 1649 N N . VAL A 1 216 ? -8.757 -1.303 -8.675 1.00 73.56 216 VAL A N 1
ATOM 1650 C CA . VAL A 1 216 ? -8.621 -1.109 -10.118 1.00 73.56 216 VAL A CA 1
ATOM 1651 C C . VAL A 1 216 ? -7.418 -1.895 -10.622 1.00 73.56 216 VAL A C 1
ATOM 1653 O O . VAL A 1 216 ? -6.298 -1.790 -10.120 1.00 73.56 216 VAL A O 1
ATOM 1656 N N . ARG A 1 217 ? -7.644 -2.698 -11.667 1.00 67.56 217 ARG A N 1
ATOM 1657 C CA . ARG A 1 217 ? -6.581 -3.416 -12.372 1.00 67.56 217 ARG A CA 1
ATOM 1658 C C . ARG A 1 217 ? -6.491 -2.942 -13.811 1.00 67.56 217 ARG A C 1
ATOM 1660 O O . ARG A 1 217 ? -7.377 -3.213 -14.619 1.00 67.56 217 ARG A O 1
ATOM 1667 N N . TRP A 1 218 ? -5.356 -2.352 -14.162 1.00 68.19 218 TRP A N 1
ATOM 1668 C CA . TRP A 1 218 ? -5.025 -2.055 -15.550 1.00 68.19 218 TRP A CA 1
ATOM 1669 C C . TRP A 1 218 ? -4.464 -3.296 -16.243 1.00 68.19 218 TRP A C 1
ATOM 1671 O O . TRP A 1 218 ? -3.517 -3.930 -15.770 1.00 68.19 218 TRP A O 1
ATOM 1681 N N . CYS A 1 219 ? -5.059 -3.653 -17.377 1.00 65.69 219 CYS A N 1
ATOM 1682 C CA . CYS A 1 219 ? -4.578 -4.717 -18.250 1.00 65.69 219 CYS A CA 1
ATOM 1683 C C . CYS A 1 219 ? -4.210 -4.102 -19.600 1.00 65.69 219 CYS A C 1
ATOM 1685 O O . CYS A 1 219 ? -4.996 -3.351 -20.171 1.00 65.69 219 CYS A O 1
ATOM 1687 N N . GLY A 1 220 ? -3.019 -4.412 -20.113 1.00 64.56 220 GLY A N 1
ATOM 1688 C CA . GLY A 1 220 ? -2.630 -3.981 -21.452 1.00 64.56 220 GLY A CA 1
ATOM 1689 C C . GLY A 1 220 ? -3.450 -4.717 -22.512 1.00 64.56 220 GLY A C 1
ATOM 1690 O O . GLY A 1 220 ? -3.463 -5.947 -22.525 1.00 64.56 220 GLY A O 1
ATOM 1691 N N . ALA A 1 221 ? -4.102 -3.969 -23.399 1.00 66.62 221 ALA A N 1
ATOM 1692 C CA . ALA A 1 221 ? -4.687 -4.486 -24.631 1.00 66.62 221 ALA A CA 1
ATOM 1693 C C . ALA A 1 221 ? -3.762 -4.110 -25.794 1.00 66.62 221 ALA A C 1
ATOM 1695 O O . ALA A 1 221 ? -3.436 -2.939 -25.975 1.00 66.62 221 ALA A O 1
ATOM 1696 N N . ALA A 1 222 ? -3.307 -5.102 -26.556 1.00 67.19 222 ALA A N 1
ATOM 1697 C CA . ALA A 1 222 ? -2.391 -4.894 -27.670 1.00 67.19 222 ALA A CA 1
ATOM 1698 C C . ALA A 1 222 ? -3.083 -5.207 -29.001 1.00 67.19 222 ALA A C 1
ATOM 1700 O O . ALA A 1 222 ? -3.765 -6.221 -29.119 1.00 67.19 222 ALA A O 1
ATOM 1701 N N . SER A 1 223 ? -2.874 -4.365 -30.014 1.00 64.25 223 SER A N 1
ATOM 1702 C CA . SER A 1 223 ? -3.437 -4.542 -31.365 1.00 64.25 223 SER A CA 1
ATOM 1703 C C . SER A 1 223 ? -2.654 -5.536 -32.235 1.00 64.25 223 SER A C 1
ATOM 1705 O O . SER A 1 223 ? -3.102 -5.929 -33.314 1.00 64.25 223 SER A O 1
ATOM 1707 N N . ARG A 1 224 ? -1.464 -5.947 -31.786 1.00 65.62 224 ARG A N 1
ATOM 1708 C CA . ARG A 1 224 ? -0.572 -6.875 -32.488 1.00 65.62 224 ARG A CA 1
ATOM 1709 C C . ARG A 1 224 ? -0.409 -8.176 -31.716 1.00 65.62 224 ARG A C 1
ATOM 1711 O O . ARG A 1 224 ? -0.406 -8.213 -30.482 1.00 65.62 224 ARG A O 1
ATOM 1718 N N . LYS A 1 225 ? -0.254 -9.265 -32.465 1.00 61.75 225 LYS A N 1
ATOM 1719 C CA . LYS A 1 225 ? -0.056 -10.599 -31.905 1.00 61.75 225 LYS A CA 1
ATOM 1720 C C . LYS A 1 225 ? 1.260 -10.624 -31.118 1.00 61.75 225 LYS A C 1
ATOM 1722 O O . LYS A 1 225 ? 2.297 -10.254 -31.639 1.00 61.75 225 LYS A O 1
ATOM 1727 N N . GLN A 1 226 ? 1.220 -11.084 -29.866 1.00 62.09 226 GLN A N 1
ATOM 1728 C CA . GLN A 1 226 ? 2.409 -11.182 -28.999 1.00 62.09 226 GLN A CA 1
ATOM 1729 C C . GLN A 1 226 ? 3.136 -9.846 -28.757 1.00 62.09 226 GLN A C 1
ATOM 1731 O O . GLN A 1 226 ? 4.349 -9.819 -28.549 1.00 62.09 226 GLN A O 1
ATOM 1736 N N . ASP A 1 227 ? 2.411 -8.728 -28.723 1.00 67.88 227 ASP A N 1
ATOM 1737 C CA . ASP A 1 227 ? 3.027 -7.426 -28.491 1.00 67.88 227 ASP A CA 1
ATOM 1738 C C . ASP A 1 227 ? 3.154 -7.071 -27.001 1.00 67.88 227 ASP A C 1
ATOM 1740 O O . ASP A 1 227 ? 2.480 -6.197 -26.448 1.00 67.88 227 ASP A O 1
ATOM 1744 N N . TRP A 1 228 ? 4.073 -7.782 -26.347 1.00 72.19 228 TRP A N 1
ATOM 17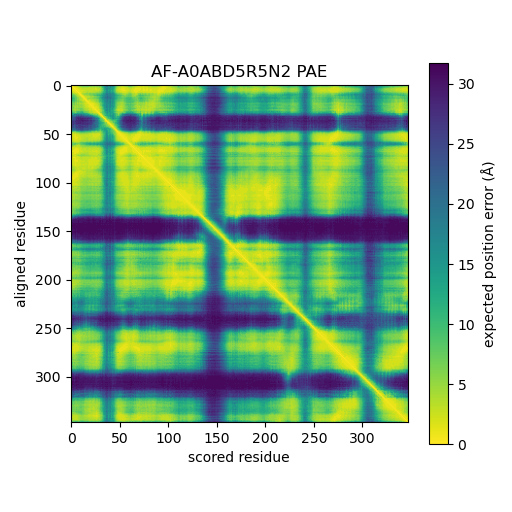45 C CA . TRP A 1 228 ? 4.401 -7.657 -24.923 1.00 72.19 228 TRP A CA 1
ATOM 1746 C C . TRP A 1 228 ? 5.128 -6.348 -24.555 1.00 72.19 228 TRP A C 1
ATOM 1748 O O . TRP A 1 228 ? 5.452 -6.141 -23.386 1.00 72.19 228 TRP A O 1
ATOM 1758 N N . MET A 1 229 ? 5.382 -5.465 -25.528 1.00 68.75 229 MET A N 1
ATOM 1759 C CA . MET A 1 229 ? 6.033 -4.156 -25.348 1.00 68.75 229 MET A CA 1
ATOM 1760 C C . MET A 1 229 ? 5.093 -2.975 -25.577 1.00 68.75 229 MET A C 1
ATOM 1762 O O . MET A 1 229 ? 5.553 -1.848 -25.756 1.00 68.75 229 MET A O 1
ATOM 1766 N N . THR A 1 230 ? 3.782 -3.216 -25.600 1.00 66.06 230 THR A N 1
ATOM 1767 C CA . THR A 1 230 ? 2.797 -2.140 -25.723 1.00 66.06 230 THR A CA 1
ATOM 1768 C C . THR A 1 230 ? 2.962 -1.162 -24.563 1.00 66.06 230 THR A C 1
ATOM 1770 O O . THR A 1 230 ? 2.682 -1.492 -23.412 1.00 66.06 230 THR A O 1
ATOM 1773 N N . SER A 1 231 ? 3.472 0.031 -24.873 1.00 64.38 231 SER A N 1
ATOM 1774 C CA . SER A 1 231 ? 3.532 1.147 -23.936 1.00 64.38 231 SER A CA 1
ATOM 1775 C C . SER A 1 231 ? 2.119 1.552 -23.535 1.00 64.38 231 SER A C 1
ATOM 1777 O O . SER A 1 231 ? 1.206 1.516 -24.359 1.00 64.38 231 SER A O 1
ATOM 1779 N N . LEU A 1 232 ? 1.949 1.979 -22.285 1.00 62.53 232 LEU A N 1
ATOM 1780 C CA . LEU A 1 232 ? 0.723 2.652 -21.873 1.00 62.53 232 LEU A CA 1
ATOM 1781 C C . LEU A 1 232 ? 0.544 3.920 -22.714 1.00 62.53 232 LEU A C 1
ATOM 1783 O O . LEU A 1 232 ? 1.505 4.669 -22.912 1.00 62.53 232 LEU A O 1
ATOM 1787 N N . THR A 1 233 ? -0.674 4.151 -23.199 1.00 57.94 233 THR A N 1
ATOM 1788 C CA . THR A 1 233 ? -1.035 5.416 -23.839 1.00 57.94 233 THR A CA 1
ATOM 1789 C C . THR A 1 233 ? -0.892 6.532 -22.800 1.00 57.94 233 THR A C 1
ATOM 1791 O O . THR A 1 233 ? -1.480 6.419 -21.722 1.00 57.94 233 THR A O 1
ATOM 1794 N N . PRO A 1 234 ? -0.100 7.585 -23.063 1.00 53.62 234 PRO A N 1
ATOM 1795 C CA . PRO A 1 234 ? 0.004 8.716 -22.150 1.00 53.62 234 PRO A CA 1
ATOM 1796 C C . PRO A 1 234 ? -1.365 9.360 -21.917 1.00 53.62 234 PRO A C 1
ATOM 1798 O O . PRO A 1 234 ? -2.100 9.589 -22.872 1.00 53.62 234 PRO A O 1
ATOM 1801 N N . PHE A 1 235 ? -1.682 9.713 -20.669 1.00 49.75 235 PHE A N 1
ATOM 1802 C CA . PHE A 1 235 ? -2.936 10.398 -20.312 1.00 49.75 235 PHE A CA 1
ATOM 1803 C C . PHE A 1 235 ? -3.119 11.756 -21.014 1.00 49.75 235 PHE A C 1
ATOM 1805 O O . PHE A 1 235 ? -4.240 12.225 -21.159 1.00 49.75 235 PHE A O 1
ATOM 1812 N N . THR A 1 236 ? -2.029 12.379 -21.467 1.00 47.75 236 THR A N 1
ATOM 1813 C CA . THR A 1 236 ? -2.023 13.665 -22.182 1.00 47.75 236 THR A CA 1
ATOM 1814 C C . THR A 1 236 ? -2.057 13.522 -23.703 1.00 47.75 236 THR A C 1
ATOM 1816 O O . THR A 1 236 ? -1.994 14.526 -24.412 1.00 47.75 236 THR A O 1
ATOM 1819 N N . ALA A 1 237 ? -2.142 12.298 -24.230 1.00 48.25 237 ALA A N 1
ATOM 1820 C CA . ALA A 1 237 ? -2.381 12.098 -25.646 1.00 48.25 237 ALA A CA 1
ATOM 1821 C C . ALA A 1 237 ? -3.852 12.427 -25.934 1.00 48.25 237 ALA A C 1
ATOM 1823 O O . ALA A 1 237 ? -4.707 11.546 -25.908 1.00 48.25 237 ALA A O 1
ATOM 1824 N N . GLU A 1 238 ? -4.158 13.700 -26.212 1.00 41.97 238 GLU A N 1
ATOM 1825 C CA . GLU A 1 238 ? -5.325 13.994 -27.044 1.00 41.97 238 GLU A CA 1
ATOM 1826 C C . GLU A 1 238 ? -5.247 13.069 -28.266 1.00 41.97 238 GLU A C 1
ATOM 1828 O O . GLU A 1 238 ? -4.174 12.932 -28.862 1.00 41.97 238 GLU A O 1
ATOM 1833 N N . GLU A 1 239 ? -6.357 12.414 -28.618 1.00 41.94 239 GLU A N 1
ATOM 1834 C CA . GLU A 1 239 ? -6.497 11.473 -29.741 1.00 41.94 239 GLU A CA 1
ATOM 1835 C C . GLU A 1 239 ? -6.323 12.155 -31.117 1.00 41.94 239 GLU A C 1
ATOM 1837 O O . GLU A 1 239 ? -7.053 11.904 -32.076 1.00 41.94 239 GLU A O 1
ATOM 1842 N N . THR A 1 240 ? -5.356 13.054 -31.258 1.00 34.66 240 THR A N 1
ATOM 1843 C CA . THR A 1 240 ? -5.035 13.696 -32.519 1.00 34.66 240 THR A CA 1
ATOM 1844 C C . THR A 1 240 ? -4.145 12.755 -33.324 1.00 34.66 240 THR A C 1
ATOM 1846 O O . THR A 1 240 ? -2.926 12.758 -33.206 1.00 34.66 240 THR A O 1
ATOM 1849 N N . ASN A 1 241 ? -4.798 11.940 -34.153 1.00 34.47 241 ASN A N 1
ATOM 1850 C CA . ASN A 1 241 ? -4.264 11.282 -35.348 1.00 34.47 241 ASN A CA 1
ATOM 1851 C C . ASN A 1 241 ? -2.863 10.651 -35.217 1.00 34.47 241 ASN A C 1
ATOM 1853 O O . ASN A 1 241 ? -1.855 11.255 -35.575 1.00 34.47 241 ASN A O 1
ATOM 1857 N N . GLY A 1 242 ? -2.818 9.375 -34.823 1.00 36.94 242 GLY A N 1
ATOM 1858 C CA . GLY A 1 242 ? -1.780 8.420 -35.249 1.00 36.94 242 GLY A CA 1
ATOM 1859 C C . GLY A 1 242 ? -0.343 8.641 -34.758 1.00 36.94 242 GLY A C 1
ATOM 1860 O O . GLY A 1 242 ? 0.525 7.817 -35.042 1.00 36.94 242 GLY A O 1
ATOM 1861 N N . GLY A 1 243 ? -0.067 9.700 -34.001 1.00 34.50 243 GLY A N 1
ATOM 186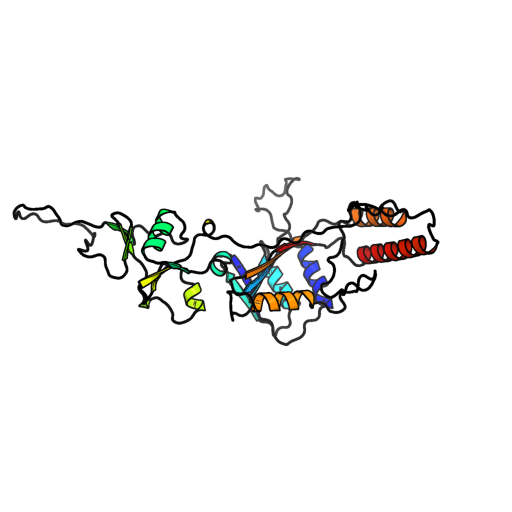2 C CA . GLY A 1 243 ? 1.219 9.928 -33.357 1.00 34.50 243 GLY A CA 1
ATOM 1863 C C . GLY A 1 243 ? 1.157 9.542 -31.886 1.00 34.50 243 GLY A C 1
ATOM 1864 O O . GLY A 1 243 ? 0.464 10.188 -31.111 1.00 34.50 243 GLY A O 1
ATOM 1865 N N . LEU A 1 244 ? 1.913 8.521 -31.469 1.00 36.81 244 LEU A N 1
ATOM 1866 C CA . LEU A 1 244 ? 2.280 8.374 -30.056 1.00 36.81 244 LEU A CA 1
ATOM 1867 C C . LEU A 1 244 ? 3.049 9.643 -29.651 1.00 36.81 244 LEU A C 1
ATOM 1869 O O . LEU A 1 244 ? 4.242 9.732 -29.966 1.00 36.81 244 LEU A O 1
ATOM 1873 N N . SER A 1 245 ? 2.369 10.615 -29.035 1.00 36.72 245 SER A N 1
ATOM 1874 C CA . SER A 1 245 ? 3.009 11.766 -28.397 1.00 36.72 245 SER A CA 1
ATOM 1875 C C . SER A 1 245 ? 3.960 11.247 -27.327 1.00 36.72 245 SER A C 1
ATOM 1877 O O . SER A 1 245 ? 3.589 10.406 -26.503 1.00 36.72 245 SER A O 1
ATOM 1879 N N . SER A 1 246 ? 5.212 11.695 -27.374 1.00 40.78 246 SER A N 1
ATOM 1880 C CA . SER A 1 246 ? 6.157 11.477 -26.287 1.00 40.78 246 SER A CA 1
ATOM 1881 C C . SER A 1 246 ? 5.593 12.093 -25.010 1.00 40.78 246 SER A C 1
ATOM 1883 O O . SER A 1 246 ? 4.931 13.129 -25.031 1.00 40.78 246 SER A O 1
ATOM 1885 N N . VAL A 1 247 ? 5.836 11.430 -23.881 1.00 44.44 247 VAL A N 1
ATOM 1886 C CA . VAL A 1 247 ? 5.646 12.033 -22.562 1.00 44.44 247 VAL A CA 1
ATOM 1887 C C . VAL A 1 247 ? 6.711 13.123 -22.442 1.00 44.44 247 VAL A C 1
ATOM 1889 O O . VAL A 1 247 ? 7.817 12.843 -21.991 1.00 44.44 247 VAL A O 1
ATOM 1892 N N . ASP A 1 248 ? 6.423 14.328 -22.934 1.00 43.81 248 ASP A N 1
ATOM 1893 C CA . ASP A 1 248 ? 7.402 15.424 -22.950 1.00 43.81 248 ASP A CA 1
ATOM 1894 C C . ASP A 1 248 ? 7.736 15.927 -21.533 1.00 43.81 248 ASP A C 1
ATOM 1896 O O . ASP A 1 248 ? 8.782 16.541 -21.337 1.00 43.81 248 ASP A O 1
ATOM 1900 N N . GLU A 1 249 ? 6.932 15.579 -20.517 1.00 49.31 249 GLU A N 1
ATOM 1901 C CA . GLU A 1 249 ? 7.242 15.857 -19.110 1.00 49.31 249 GLU A CA 1
ATOM 1902 C C . GLU A 1 249 ? 7.119 14.602 -18.219 1.00 49.31 249 GLU A C 1
ATOM 1904 O O . GLU A 1 249 ? 6.012 14.106 -17.967 1.00 49.31 249 GLU A O 1
ATOM 1909 N N . PRO A 1 250 ? 8.246 14.068 -17.704 1.00 54.47 250 PRO A N 1
ATOM 1910 C CA . PRO A 1 250 ? 8.237 13.035 -16.675 1.00 54.47 250 PRO A CA 1
ATOM 1911 C C . PRO A 1 250 ? 7.445 13.515 -15.452 1.00 54.47 250 PRO A C 1
ATOM 1913 O O . PRO A 1 250 ? 7.834 14.480 -14.803 1.00 54.47 250 PRO A O 1
ATOM 1916 N N . GLY A 1 251 ? 6.348 12.829 -15.121 1.00 58.41 251 GLY A N 1
ATOM 1917 C CA . GLY A 1 251 ? 5.576 13.083 -13.898 1.00 58.41 251 GLY A CA 1
ATOM 1918 C C . GLY A 1 251 ? 4.140 13.567 -14.099 1.00 58.41 251 GLY A C 1
ATOM 1919 O O . GLY A 1 251 ? 3.368 13.460 -13.156 1.00 58.41 251 GLY A O 1
ATOM 1920 N N . ALA A 1 252 ? 3.726 13.986 -15.300 1.00 62.47 252 ALA A N 1
ATOM 1921 C CA . ALA A 1 252 ? 2.363 14.495 -15.527 1.00 62.47 252 ALA A CA 1
ATOM 1922 C C . ALA A 1 252 ? 1.253 13.480 -15.165 1.00 62.47 252 ALA A C 1
ATOM 1924 O O . ALA A 1 252 ? 0.264 13.829 -14.525 1.00 62.47 252 ALA A O 1
ATOM 1925 N N . ALA A 1 253 ? 1.440 12.199 -15.506 1.00 64.12 253 ALA A N 1
ATOM 1926 C CA . ALA A 1 253 ? 0.493 11.139 -15.142 1.00 64.12 253 ALA A CA 1
ATOM 1927 C C . ALA A 1 253 ? 0.478 10.841 -13.629 1.00 64.12 253 ALA A C 1
ATOM 1929 O O . ALA A 1 253 ? -0.562 10.486 -13.083 1.00 64.12 253 ALA A O 1
ATOM 1930 N N . LEU A 1 254 ? 1.623 10.992 -12.952 1.00 70.88 254 LEU A N 1
ATOM 1931 C CA . LEU A 1 254 ? 1.726 10.785 -11.507 1.00 70.88 254 LEU A CA 1
ATOM 1932 C C . LEU A 1 254 ? 1.139 11.972 -10.731 1.00 70.88 254 LEU A C 1
ATOM 1934 O O . LEU A 1 254 ? 0.537 11.758 -9.690 1.00 70.88 254 LEU A O 1
ATOM 1938 N N . ALA A 1 255 ? 1.267 13.195 -11.250 1.00 75.31 255 ALA A N 1
ATOM 1939 C CA . ALA A 1 255 ? 0.658 14.386 -10.662 1.00 75.31 255 ALA A CA 1
ATOM 1940 C C . ALA A 1 255 ? -0.867 14.249 -10.604 1.00 75.31 255 ALA A C 1
ATOM 1942 O O . ALA A 1 255 ? -1.438 14.346 -9.527 1.00 75.31 255 ALA A O 1
ATOM 1943 N N . SER A 1 256 ? -1.499 13.877 -11.725 1.00 79.69 256 SER A N 1
ATOM 1944 C CA . SER A 1 256 ? -2.946 13.636 -11.743 1.00 79.69 256 SER A CA 1
ATOM 1945 C C . SER A 1 256 ? -3.362 12.540 -10.758 1.00 79.69 256 SER A C 1
ATOM 1947 O O . SER A 1 256 ? -4.387 12.672 -10.100 1.00 79.69 256 SER A O 1
ATOM 1949 N N . LEU A 1 257 ? -2.572 11.473 -10.612 1.00 81.94 257 LEU A N 1
ATOM 1950 C CA . LEU A 1 257 ? -2.842 10.441 -9.611 1.00 81.94 257 LEU A CA 1
ATOM 1951 C C . LEU A 1 257 ? -2.770 10.990 -8.178 1.00 81.94 257 LEU A C 1
ATOM 1953 O O . LEU A 1 257 ? -3.629 10.660 -7.368 1.00 81.94 257 LEU A O 1
ATOM 1957 N N . ILE A 1 258 ? -1.758 11.804 -7.867 1.00 83.69 258 ILE A N 1
ATOM 1958 C CA . ILE A 1 258 ? -1.613 12.428 -6.547 1.00 83.69 258 ILE A CA 1
ATOM 1959 C C . ILE A 1 258 ? -2.806 13.344 -6.265 1.00 83.69 258 ILE A C 1
ATOM 1961 O O . ILE A 1 258 ? -3.356 13.261 -5.173 1.00 83.69 258 ILE A O 1
ATOM 1965 N N . ASP A 1 259 ? -3.262 14.125 -7.247 1.00 84.56 259 ASP A N 1
ATOM 1966 C CA . ASP A 1 259 ? -4.455 14.970 -7.105 1.00 84.56 259 ASP A CA 1
ATOM 1967 C C . ASP A 1 259 ? -5.691 14.125 -6.740 1.00 84.56 259 ASP A C 1
ATOM 1969 O O . ASP A 1 259 ? -6.406 14.446 -5.794 1.00 84.56 259 ASP A O 1
ATOM 1973 N N . HIS A 1 260 ? -5.898 12.981 -7.406 1.00 84.75 260 HIS A N 1
ATOM 1974 C CA . HIS A 1 260 ? -7.002 12.069 -7.068 1.00 84.75 260 HIS A CA 1
ATOM 1975 C C . HIS A 1 260 ? -6.859 11.450 -5.670 1.00 84.75 260 HIS A C 1
ATOM 1977 O O . HIS A 1 260 ? -7.866 11.233 -5.001 1.00 84.75 260 HIS A O 1
ATOM 1983 N N . LEU A 1 261 ? -5.635 11.143 -5.226 1.00 86.94 261 LEU A N 1
ATOM 1984 C CA . LEU A 1 261 ? -5.392 10.641 -3.869 1.00 86.94 261 LEU A CA 1
ATOM 1985 C C . LEU A 1 261 ? -5.649 11.722 -2.808 1.00 86.94 261 LEU A C 1
ATOM 1987 O O . LEU A 1 261 ? -6.143 11.399 -1.733 1.00 86.94 261 LEU A O 1
ATOM 1991 N N . MET A 1 262 ? -5.352 12.989 -3.110 1.00 86.38 262 MET A N 1
ATOM 1992 C CA . MET A 1 262 ? -5.650 14.128 -2.233 1.00 86.38 262 MET A CA 1
ATOM 1993 C C . MET A 1 262 ? -7.153 14.423 -2.137 1.00 86.38 262 MET A C 1
ATOM 1995 O O . MET A 1 262 ? -7.625 14.881 -1.103 1.00 86.38 262 MET A O 1
ATOM 1999 N N . GLU A 1 263 ? -7.914 14.159 -3.200 1.00 87.56 263 GLU A N 1
ATOM 2000 C CA . GLU A 1 263 ? -9.374 14.333 -3.234 1.00 87.56 263 GLU A CA 1
ATOM 2001 C C . GLU A 1 263 ? -10.147 13.080 -2.774 1.00 87.56 263 GLU A C 1
ATOM 2003 O O . GLU A 1 263 ? -11.382 13.051 -2.817 1.00 87.56 263 GLU A O 1
ATOM 2008 N N . ALA A 1 264 ? -9.446 12.025 -2.347 1.00 86.31 264 ALA A N 1
ATOM 2009 C CA . ALA A 1 264 ? -10.064 10.763 -1.973 1.00 86.31 264 ALA A CA 1
ATOM 2010 C C . ALA A 1 264 ? -10.970 10.926 -0.741 1.00 86.31 264 ALA A C 1
ATOM 2012 O O . ALA A 1 264 ? -10.543 11.314 0.341 1.00 86.31 264 ALA A O 1
ATOM 2013 N N . THR A 1 265 ? -12.244 10.557 -0.880 1.00 87.44 265 THR A N 1
ATOM 2014 C CA . THR A 1 265 ? -13.223 10.620 0.222 1.00 87.44 265 THR A CA 1
ATOM 2015 C C . THR A 1 265 ? -13.141 9.428 1.176 1.00 87.44 265 THR A C 1
ATOM 2017 O O . THR A 1 265 ? -13.926 9.334 2.115 1.00 87.44 265 THR A O 1
ATOM 2020 N N . ALA A 1 266 ? -12.259 8.474 0.891 1.00 88.25 266 ALA A N 1
ATOM 2021 C CA . ALA A 1 266 ? -12.061 7.254 1.655 1.00 88.25 266 ALA A CA 1
ATOM 2022 C C . ALA A 1 266 ? -10.568 6.895 1.666 1.00 88.25 266 ALA A C 1
ATOM 2024 O O . ALA A 1 266 ? -9.854 7.276 0.729 1.00 88.25 266 ALA A O 1
ATOM 2025 N N . PRO A 1 267 ? -10.101 6.129 2.668 1.00 91.06 267 PRO A N 1
ATOM 2026 C CA . PRO A 1 267 ? -8.720 5.672 2.725 1.00 91.06 267 PRO A CA 1
ATOM 2027 C C . PRO A 1 267 ? -8.344 4.931 1.443 1.00 91.06 267 PRO A C 1
ATOM 2029 O O . PRO A 1 267 ? -9.007 3.969 1.052 1.00 91.06 267 PRO A O 1
ATOM 2032 N N . THR A 1 268 ? -7.300 5.400 0.768 1.00 91.94 268 THR A N 1
ATOM 2033 C CA . THR A 1 268 ? -6.918 4.917 -0.561 1.00 91.94 268 THR A CA 1
ATOM 2034 C C . THR A 1 268 ? -5.410 4.734 -0.632 1.00 91.94 268 THR A C 1
ATOM 2036 O O . THR A 1 268 ? -4.646 5.582 -0.173 1.00 91.94 268 THR A O 1
ATOM 2039 N N . ALA A 1 269 ? -4.966 3.633 -1.240 1.00 92.56 269 ALA A N 1
ATOM 2040 C CA . ALA A 1 269 ? -3.554 3.358 -1.458 1.00 92.56 269 ALA A CA 1
ATOM 2041 C C . ALA A 1 269 ? -3.270 3.089 -2.933 1.00 92.56 269 ALA A C 1
ATOM 2043 O O . ALA A 1 269 ? -3.866 2.209 -3.545 1.00 92.56 269 ALA A O 1
ATOM 2044 N N . PHE A 1 270 ? -2.278 3.780 -3.477 1.00 92.00 270 PHE A N 1
ATOM 2045 C CA . PHE A 1 270 ? -1.671 3.433 -4.751 1.00 92.00 270 PHE A CA 1
ATOM 2046 C C . PHE A 1 270 ? -0.372 2.674 -4.518 1.00 92.00 270 PHE A C 1
ATOM 2048 O O . PHE A 1 270 ? 0.526 3.161 -3.832 1.00 92.00 270 PHE A O 1
ATOM 2055 N N . GLN A 1 271 ? -0.236 1.504 -5.131 1.00 92.31 271 GLN A N 1
ATOM 2056 C CA . GLN A 1 271 ? 0.895 0.622 -4.900 1.00 92.31 271 GLN A CA 1
ATOM 2057 C C . GLN A 1 271 ? 1.528 0.142 -6.201 1.00 92.31 271 GLN A C 1
ATOM 2059 O O . GLN A 1 271 ? 0.874 -0.383 -7.106 1.00 92.31 271 GLN A O 1
ATOM 2064 N N . VAL A 1 272 ? 2.851 0.252 -6.241 1.00 91.94 272 VAL A N 1
ATOM 2065 C CA . VAL A 1 272 ? 3.707 -0.228 -7.316 1.00 91.94 272 VAL A CA 1
ATOM 2066 C C . VAL A 1 272 ? 4.683 -1.235 -6.733 1.00 91.94 272 VAL A C 1
ATOM 2068 O O . VAL A 1 272 ? 5.632 -0.875 -6.042 1.00 91.94 272 VAL A O 1
ATOM 2071 N N . VAL A 1 273 ? 4.481 -2.511 -7.044 1.00 93.19 273 VAL A N 1
ATOM 2072 C CA . VAL A 1 273 ? 5.417 -3.578 -6.679 1.00 93.19 273 VAL A CA 1
ATOM 2073 C C . VAL A 1 273 ? 6.259 -3.916 -7.894 1.00 93.19 273 VAL A C 1
ATOM 2075 O O . VAL A 1 273 ? 5.729 -4.263 -8.951 1.00 93.19 273 VAL A O 1
ATOM 2078 N N . PHE A 1 274 ? 7.577 -3.849 -7.757 1.00 92.12 274 PHE A N 1
ATOM 2079 C CA . PHE A 1 274 ? 8.489 -4.150 -8.847 1.00 92.12 274 PHE A CA 1
ATOM 2080 C C . PHE A 1 274 ? 9.599 -5.104 -8.424 1.00 92.12 274 PHE A C 1
ATOM 2082 O O . PHE A 1 274 ? 10.134 -5.063 -7.321 1.00 92.12 274 PHE A O 1
ATOM 2089 N N . GLN A 1 275 ? 9.951 -5.997 -9.340 1.00 91.62 275 GLN A N 1
ATOM 2090 C CA . GLN A 1 275 ? 10.971 -7.018 -9.130 1.00 91.62 275 GLN A CA 1
ATOM 2091 C C . GLN A 1 275 ? 11.841 -7.139 -10.369 1.00 91.62 275 GLN A C 1
ATOM 2093 O O . GLN A 1 275 ? 11.396 -6.876 -11.491 1.00 91.62 275 GLN A O 1
ATOM 2098 N N . ARG A 1 276 ? 13.095 -7.551 -10.191 1.00 90.06 276 ARG A N 1
ATOM 2099 C CA . ARG A 1 276 ? 14.011 -7.756 -11.315 1.00 90.06 276 ARG A CA 1
ATOM 2100 C C . ARG A 1 276 ? 13.398 -8.724 -12.338 1.00 90.06 276 ARG A C 1
ATOM 2102 O O . ARG A 1 276 ? 13.015 -9.843 -12.005 1.00 90.06 276 ARG A O 1
ATOM 2109 N N . ARG A 1 277 ? 13.360 -8.304 -13.606 1.00 88.12 277 ARG A N 1
ATOM 2110 C CA . ARG A 1 277 ? 13.027 -9.161 -14.749 1.00 88.12 277 ARG A CA 1
ATOM 2111 C C . ARG A 1 277 ? 14.293 -9.865 -15.232 1.00 88.12 277 ARG A C 1
ATOM 2113 O O . ARG A 1 277 ? 15.388 -9.288 -15.219 1.00 88.12 277 ARG A O 1
ATOM 2120 N N . ALA A 1 278 ? 14.143 -11.115 -15.663 1.00 86.62 278 ALA A N 1
ATOM 2121 C CA . ALA A 1 278 ? 15.193 -11.809 -16.396 1.00 86.62 278 ALA A CA 1
ATOM 2122 C C . ALA A 1 278 ? 15.577 -11.017 -17.658 1.00 86.62 278 ALA A C 1
ATOM 2124 O O . ALA A 1 278 ? 14.772 -10.255 -18.197 1.00 86.62 278 ALA A O 1
ATOM 2125 N N . SER A 1 279 ? 16.822 -11.185 -18.105 1.00 86.75 279 SER A N 1
ATOM 2126 C CA . SER A 1 279 ? 17.279 -10.576 -19.355 1.00 86.75 279 SER A CA 1
ATOM 2127 C C . SER A 1 279 ? 16.379 -11.037 -20.497 1.00 86.75 279 SER A C 1
ATOM 2129 O O . SER A 1 279 ? 16.214 -12.238 -20.687 1.00 86.75 279 SER A O 1
ATOM 2131 N N . TRP A 1 280 ? 15.833 -10.088 -21.251 1.00 88.38 280 TRP A N 1
ATOM 2132 C CA . TRP A 1 280 ? 14.978 -10.352 -22.411 1.00 88.38 280 TRP A CA 1
ATOM 2133 C C . TRP A 1 280 ? 15.681 -9.977 -23.720 1.00 88.38 280 TRP A C 1
ATOM 2135 O O . TRP A 1 280 ? 15.044 -9.811 -24.746 1.00 88.38 280 TRP A O 1
ATOM 2145 N N . GLN A 1 281 ? 17.013 -9.848 -23.712 1.00 89.50 281 GLN A N 1
ATOM 2146 C CA . GLN A 1 281 ? 17.783 -9.486 -24.908 1.00 89.50 281 GLN A CA 1
ATOM 2147 C C . GLN A 1 281 ? 17.550 -10.431 -26.088 1.00 89.50 281 GLN A C 1
ATOM 2149 O O . GLN A 1 281 ? 17.421 -9.973 -27.214 1.00 89.50 281 GLN A O 1
ATOM 2154 N N . SER A 1 282 ? 17.493 -11.739 -25.832 1.00 87.88 282 SER A N 1
ATOM 2155 C CA . SER A 1 282 ? 17.208 -12.720 -26.880 1.00 87.88 282 SER A CA 1
ATOM 2156 C C . SER A 1 282 ? 15.818 -12.500 -27.472 1.00 87.88 282 SER A C 1
ATOM 2158 O O . SER A 1 282 ? 15.679 -12.473 -28.689 1.00 87.88 282 SER A O 1
ATOM 2160 N N . ASP A 1 283 ? 14.823 -12.250 -26.619 1.00 87.06 283 ASP A N 1
ATOM 2161 C CA . ASP A 1 283 ? 13.460 -11.935 -27.051 1.00 87.06 283 ASP A CA 1
ATOM 2162 C C . ASP A 1 283 ? 13.414 -10.608 -27.828 1.00 87.06 283 ASP A C 1
ATOM 2164 O O . ASP A 1 283 ? 12.666 -10.489 -28.793 1.00 87.06 283 ASP A O 1
ATOM 2168 N N . ALA A 1 284 ? 14.234 -9.623 -27.442 1.00 86.62 284 ALA A N 1
ATOM 2169 C CA . ALA A 1 284 ? 14.360 -8.334 -28.122 1.00 86.62 284 ALA A CA 1
ATOM 2170 C C . ALA A 1 284 ? 14.858 -8.497 -29.561 1.00 86.62 284 ALA A C 1
ATOM 2172 O O . ALA A 1 284 ? 14.268 -7.937 -30.478 1.00 86.62 284 ALA A O 1
ATOM 2173 N N . GLU A 1 285 ? 15.937 -9.259 -29.754 1.00 87.62 285 GLU A N 1
ATOM 2174 C CA . GLU A 1 285 ? 16.548 -9.451 -31.072 1.00 87.62 285 GLU A CA 1
ATOM 2175 C C . GLU A 1 285 ? 15.636 -10.253 -32.004 1.00 87.62 285 GLU A C 1
ATOM 2177 O O . GLU A 1 285 ? 15.422 -9.838 -33.140 1.00 87.62 285 GLU A O 1
ATOM 2182 N N . VAL A 1 286 ? 15.010 -11.327 -31.503 1.00 87.31 286 VAL A N 1
ATOM 2183 C CA . VAL A 1 286 ? 13.988 -12.073 -32.263 1.00 87.31 286 VAL A CA 1
ATOM 2184 C C . VAL A 1 286 ? 12.845 -11.144 -32.664 1.00 87.31 286 VAL A C 1
ATOM 2186 O O . VAL A 1 286 ? 12.400 -11.140 -33.807 1.00 87.31 286 VAL A O 1
ATOM 2189 N N . ARG A 1 287 ? 12.403 -10.287 -31.742 1.00 83.06 287 ARG A N 1
ATOM 2190 C CA . ARG A 1 287 ? 11.302 -9.368 -32.006 1.00 83.06 287 ARG A CA 1
ATOM 2191 C C . ARG A 1 287 ? 11.647 -8.304 -33.044 1.00 83.06 287 ARG A C 1
ATOM 2193 O O . ARG A 1 287 ? 10.774 -7.946 -33.830 1.00 83.06 287 ARG A O 1
ATOM 2200 N N . LYS A 1 288 ? 12.881 -7.795 -33.053 1.00 84.62 288 LYS A N 1
ATOM 2201 C CA . LYS A 1 288 ? 13.365 -6.878 -34.095 1.00 84.62 288 LYS A CA 1
ATOM 2202 C C . LYS A 1 288 ? 13.385 -7.558 -35.460 1.00 84.62 288 LYS A C 1
ATOM 2204 O O . LYS A 1 288 ? 12.924 -6.951 -36.420 1.00 84.62 288 LYS A O 1
ATOM 2209 N N . GLU A 1 289 ? 13.853 -8.805 -35.538 1.00 84.56 289 GLU A N 1
ATOM 2210 C CA . GLU A 1 289 ? 13.795 -9.596 -36.776 1.00 84.56 289 GLU A CA 1
ATOM 2211 C C . GLU A 1 289 ? 12.345 -9.744 -37.256 1.00 84.56 289 GLU A C 1
ATOM 2213 O O . GLU A 1 289 ? 12.042 -9.418 -38.398 1.00 84.56 289 GLU A O 1
ATOM 2218 N N . ASP A 1 290 ? 11.421 -10.125 -36.370 1.00 81.25 290 ASP A N 1
ATOM 2219 C CA . ASP A 1 290 ? 10.007 -10.295 -36.724 1.00 81.25 290 ASP A CA 1
ATOM 2220 C C . ASP A 1 290 ? 9.328 -8.985 -37.172 1.00 81.25 290 ASP A C 1
ATOM 2222 O O . ASP A 1 290 ? 8.404 -9.021 -37.991 1.00 81.25 290 ASP A O 1
ATOM 2226 N N . LEU A 1 291 ? 9.773 -7.834 -36.646 1.00 80.50 291 LEU A N 1
ATOM 2227 C CA . LEU A 1 291 ? 9.327 -6.506 -37.084 1.00 80.50 291 LEU A CA 1
ATOM 2228 C C . LEU A 1 291 ? 9.834 -6.171 -38.491 1.00 80.50 291 LEU A C 1
ATOM 2230 O O . LEU A 1 291 ? 9.049 -5.702 -39.312 1.00 80.50 291 LEU A O 1
ATOM 2234 N N . VAL A 1 292 ? 11.119 -6.418 -38.764 1.00 81.31 292 VAL A N 1
ATOM 2235 C CA . VAL A 1 292 ? 11.746 -6.161 -40.073 1.00 81.31 292 VAL A CA 1
ATOM 2236 C C . VAL A 1 292 ? 11.176 -7.086 -41.148 1.00 81.31 292 VAL A C 1
ATOM 2238 O O . VAL A 1 292 ? 10.891 -6.643 -42.257 1.00 81.31 292 VAL A O 1
ATOM 2241 N N . ASP A 1 293 ? 10.942 -8.351 -40.805 1.00 80.69 293 ASP A N 1
ATOM 2242 C CA . ASP A 1 293 ? 10.454 -9.370 -41.735 1.00 80.69 293 ASP A CA 1
ATOM 2243 C C . ASP A 1 293 ? 8.927 -9.341 -41.929 1.00 80.69 293 ASP A C 1
ATOM 2245 O O . ASP A 1 293 ? 8.376 -10.171 -42.656 1.00 80.69 293 ASP A O 1
ATOM 2249 N N . GLY A 1 294 ? 8.216 -8.426 -41.257 1.00 72.44 294 GLY A N 1
ATOM 2250 C CA . GLY A 1 294 ? 6.759 -8.297 -41.348 1.00 72.44 294 GLY A CA 1
ATOM 2251 C C . GLY A 1 294 ? 5.981 -9.505 -40.807 1.00 72.44 294 GLY A C 1
ATOM 2252 O O . GLY A 1 294 ? 4.796 -9.659 -41.103 1.00 72.44 294 GLY A O 1
ATOM 2253 N N . ARG A 1 295 ? 6.626 -10.373 -40.013 1.00 69.75 295 ARG A N 1
ATOM 2254 C CA . ARG A 1 295 ? 6.005 -11.573 -39.412 1.00 69.75 295 ARG A CA 1
ATOM 2255 C C . ARG A 1 295 ? 5.045 -11.224 -38.273 1.00 69.75 295 ARG A C 1
ATOM 2257 O O . ARG A 1 295 ? 4.192 -12.029 -37.900 1.00 69.75 295 ARG A O 1
ATOM 2264 N N . ASP A 1 296 ? 5.168 -10.014 -37.746 1.00 64.81 296 ASP A N 1
ATOM 2265 C CA . ASP A 1 296 ? 4.288 -9.439 -36.743 1.00 64.81 296 ASP A CA 1
ATOM 2266 C C . ASP A 1 296 ? 3.155 -8.628 -37.396 1.00 64.81 296 ASP A C 1
ATOM 2268 O O . ASP A 1 296 ? 3.200 -7.402 -37.506 1.00 64.81 296 ASP A O 1
ATOM 2272 N N . THR A 1 297 ? 2.137 -9.329 -37.890 1.00 59.72 297 THR A N 1
ATOM 2273 C CA . THR A 1 297 ? 0.948 -8.709 -38.491 1.00 59.72 297 THR A CA 1
ATOM 2274 C C . THR A 1 297 ? -0.025 -8.200 -37.423 1.00 59.72 297 THR A C 1
ATOM 2276 O O . THR A 1 297 ? -0.295 -8.893 -36.437 1.00 59.72 297 THR A O 1
ATOM 2279 N N . PHE A 1 298 ? -0.611 -7.019 -37.649 1.00 55.47 298 PHE A N 1
ATOM 2280 C CA . PHE A 1 298 ? -1.734 -6.495 -36.862 1.00 55.47 298 PHE A CA 1
ATOM 2281 C C . PHE A 1 298 ? -2.920 -7.470 -36.854 1.00 55.47 298 PHE A C 1
ATOM 2283 O O . PHE A 1 298 ? -3.239 -8.074 -37.879 1.00 55.47 298 PHE A O 1
ATOM 2290 N N . PHE A 1 299 ? -3.604 -7.592 -35.716 1.00 45.12 299 PHE A N 1
ATOM 2291 C CA . PHE A 1 299 ? -4.897 -8.264 -35.654 1.00 45.12 299 PHE A CA 1
ATOM 2292 C C . PHE A 1 299 ? -5.981 -7.200 -35.885 1.00 45.12 299 PHE A C 1
ATOM 2294 O O . PHE A 1 299 ? -6.211 -6.351 -35.029 1.00 45.12 299 PHE A O 1
ATOM 2301 N N . GLN A 1 300 ? -6.634 -7.205 -37.051 1.00 42.75 300 GLN A N 1
ATOM 2302 C CA . GLN A 1 300 ? -7.915 -6.509 -37.214 1.00 42.75 300 GLN A CA 1
ATOM 2303 C C . GLN A 1 300 ? -8.967 -7.329 -36.468 1.00 42.75 300 GLN A C 1
ATOM 2305 O O . GLN A 1 300 ? -9.551 -8.260 -37.023 1.00 42.75 300 GLN A O 1
ATOM 2310 N N . GLU A 1 301 ? -9.160 -7.051 -35.180 1.00 38.09 301 GLU A N 1
ATOM 2311 C CA . GLU A 1 301 ? -10.233 -7.694 -34.436 1.00 38.09 301 GLU A CA 1
ATOM 2312 C C . GLU A 1 301 ? -11.581 -7.141 -34.915 1.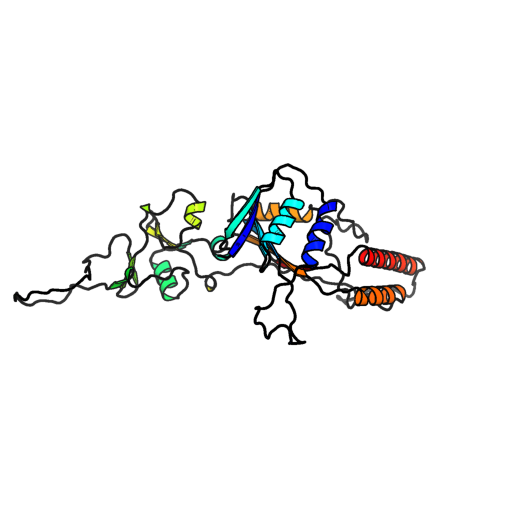00 38.09 301 GLU A C 1
ATOM 2314 O O . GLU A 1 301 ? -11.866 -5.945 -34.866 1.00 38.09 301 GLU A O 1
ATOM 2319 N N . VAL A 1 302 ? -12.380 -8.053 -35.463 1.00 37.56 302 VAL A N 1
ATOM 2320 C CA . VAL A 1 302 ? -13.720 -7.850 -36.002 1.00 37.56 302 VAL A CA 1
ATOM 2321 C C . VAL A 1 302 ? -14.651 -7.357 -34.895 1.00 37.56 302 VAL A C 1
ATOM 2323 O O . VAL A 1 302 ? -15.177 -8.147 -34.114 1.00 37.56 302 VAL A O 1
ATOM 2326 N N . VAL A 1 303 ? -14.928 -6.054 -34.887 1.00 33.53 303 VAL A N 1
ATOM 2327 C CA . VAL A 1 303 ? -16.166 -5.503 -34.332 1.00 33.53 303 VAL A CA 1
ATOM 2328 C C . VAL A 1 303 ? -17.070 -5.132 -35.505 1.00 33.53 303 VAL A C 1
ATOM 2330 O O . VAL A 1 303 ? -16.919 -4.094 -36.132 1.00 33.53 303 VAL A O 1
ATOM 2333 N N . GLY A 1 304 ? -17.996 -6.040 -35.814 1.00 28.84 304 GLY A N 1
ATOM 2334 C CA . GLY A 1 304 ? -19.331 -5.713 -36.317 1.00 28.84 304 GLY A CA 1
ATOM 2335 C C . GLY A 1 304 ? -19.467 -4.888 -37.601 1.00 28.84 304 GLY A C 1
ATOM 2336 O O . GLY A 1 304 ? -19.792 -3.714 -37.535 1.00 28.84 304 GLY A O 1
ATOM 2337 N N . SER A 1 305 ? -19.446 -5.601 -38.732 1.00 38.81 305 SER A N 1
ATOM 2338 C CA . SER A 1 305 ? -20.149 -5.327 -40.001 1.00 38.81 305 SER A CA 1
ATOM 2339 C C . SER A 1 305 ? -19.850 -4.055 -40.807 1.00 38.81 305 SER A C 1
ATOM 2341 O O . SER A 1 305 ? -20.087 -2.934 -40.379 1.00 38.81 305 SER A O 1
ATOM 2343 N N . LEU A 1 306 ? -19.609 -4.327 -42.096 1.00 35.94 306 LEU A N 1
ATOM 2344 C CA . LEU A 1 306 ? -19.935 -3.491 -43.252 1.00 35.94 306 LEU A CA 1
ATOM 2345 C C . LEU A 1 306 ? -18.945 -2.359 -43.551 1.00 35.94 306 LEU A C 1
ATOM 2347 O O . LEU A 1 306 ? -19.174 -1.227 -43.155 1.00 35.94 306 LEU A O 1
ATOM 2351 N N . LEU A 1 307 ? -17.913 -2.653 -44.346 1.00 32.97 307 LEU A N 1
ATOM 2352 C CA . LEU A 1 307 ? -17.538 -1.817 -45.493 1.00 32.97 307 LEU A CA 1
ATOM 2353 C C . LEU A 1 307 ? -16.546 -2.577 -46.385 1.00 32.97 307 LEU A C 1
ATOM 2355 O O . LEU A 1 307 ? -15.431 -2.900 -45.983 1.00 32.97 307 LEU A O 1
ATOM 2359 N N . GLU A 1 308 ? -17.006 -2.884 -47.598 1.00 41.06 308 GLU A N 1
ATOM 2360 C CA . GLU A 1 308 ? -16.165 -3.167 -48.758 1.00 41.06 308 GLU A CA 1
ATOM 2361 C C . GLU A 1 308 ? -15.117 -2.058 -48.883 1.00 41.06 308 GLU A C 1
ATOM 2363 O O . GLU A 1 308 ? -15.476 -0.898 -49.081 1.00 41.06 308 GLU A O 1
ATOM 2368 N N . VAL A 1 309 ? -13.831 -2.395 -48.783 1.00 35.16 309 VAL A N 1
ATOM 2369 C CA . VAL A 1 309 ? -12.780 -1.544 -49.341 1.00 35.16 309 VAL A CA 1
ATOM 2370 C C . VAL A 1 309 ? -11.861 -2.418 -50.178 1.00 35.16 309 VAL A C 1
ATOM 2372 O O . VAL A 1 309 ? -11.199 -3.340 -49.708 1.00 35.16 309 VAL A O 1
ATOM 2375 N N . GLU A 1 310 ? -11.965 -2.114 -51.458 1.00 32.72 310 GLU A N 1
ATOM 2376 C CA . GLU A 1 310 ? -11.357 -2.685 -52.643 1.00 32.72 310 GLU A CA 1
ATOM 2377 C C . GLU A 1 310 ? -9.829 -2.508 -52.661 1.00 32.72 310 GLU A C 1
ATOM 2379 O O . GLU A 1 310 ? -9.282 -1.592 -52.048 1.00 32.72 310 GLU A O 1
ATOM 2384 N N . ASP A 1 311 ? -9.157 -3.391 -53.403 1.00 39.19 311 ASP A N 1
ATOM 2385 C CA . ASP A 1 311 ? -7.714 -3.444 -53.664 1.00 39.19 311 ASP A CA 1
ATOM 2386 C C . ASP A 1 311 ? -7.114 -2.112 -54.174 1.00 39.19 311 ASP A C 1
ATOM 2388 O O . ASP A 1 311 ? -6.932 -1.902 -55.375 1.00 39.19 311 ASP A O 1
ATOM 2392 N N . GLN A 1 312 ? -6.714 -1.230 -53.257 1.00 36.25 312 GLN A N 1
ATOM 2393 C CA . GLN A 1 312 ? -5.721 -0.177 -53.504 1.00 36.25 312 GLN A CA 1
ATOM 2394 C C . GLN A 1 312 ? -4.744 -0.103 -52.325 1.00 36.25 312 GLN A C 1
ATOM 2396 O O . GLN A 1 312 ? -4.769 0.837 -51.538 1.00 36.25 312 GLN A O 1
ATOM 2401 N N . ARG A 1 313 ? -3.873 -1.115 -52.193 1.00 41.50 313 ARG A N 1
ATOM 2402 C CA . ARG A 1 313 ? -2.681 -1.017 -51.334 1.00 41.50 313 ARG A CA 1
ATOM 2403 C C . ARG A 1 313 ? -1.765 0.044 -51.930 1.00 41.50 313 ARG A C 1
ATOM 2405 O O . ARG A 1 313 ? -1.223 -0.144 -53.018 1.00 41.50 313 ARG A O 1
ATOM 2412 N N . SER A 1 314 ? -1.693 1.185 -51.264 1.00 46.47 314 SER A N 1
ATOM 2413 C CA . SER A 1 314 ? -0.980 2.365 -51.734 1.00 46.47 314 SER A CA 1
ATOM 2414 C C . SER A 1 314 ? 0.475 2.337 -51.253 1.00 46.47 314 SER A C 1
ATOM 2416 O O . SER A 1 314 ? 0.743 1.895 -50.140 1.00 46.47 314 SER A O 1
ATOM 2418 N N . ASP A 1 315 ? 1.420 2.879 -52.032 1.00 51.34 315 ASP A N 1
ATOM 2419 C CA . ASP A 1 315 ? 2.822 3.084 -51.600 1.00 51.34 315 ASP A CA 1
ATOM 2420 C C . ASP A 1 315 ? 2.935 3.911 -50.292 1.00 51.34 315 ASP A C 1
ATOM 2422 O O . ASP A 1 315 ? 3.984 3.947 -49.644 1.00 51.34 315 ASP A O 1
ATOM 2426 N N . GLN A 1 316 ? 1.861 4.610 -49.899 1.00 51.41 316 GLN A N 1
ATOM 2427 C CA . GLN A 1 316 ? 1.769 5.323 -48.625 1.00 51.41 316 GLN A CA 1
ATOM 2428 C C . GLN A 1 316 ? 1.622 4.375 -47.429 1.00 51.41 316 GLN A C 1
ATOM 2430 O O . GLN A 1 316 ? 2.227 4.651 -46.394 1.00 51.41 316 GLN A O 1
ATOM 2435 N N . ASP A 1 317 ? 0.894 3.263 -47.567 1.00 53.91 317 ASP A N 1
ATOM 2436 C CA . ASP A 1 317 ? 0.705 2.285 -46.489 1.00 53.91 317 ASP A CA 1
ATOM 2437 C C . ASP A 1 317 ? 2.025 1.575 -46.159 1.00 53.91 317 ASP A C 1
ATOM 2439 O O . ASP A 1 317 ? 2.403 1.471 -44.994 1.00 53.91 317 ASP A O 1
ATOM 2443 N N . ASP A 1 318 ? 2.789 1.178 -47.181 1.00 58.25 318 ASP A N 1
ATOM 2444 C CA . ASP A 1 318 ? 4.093 0.525 -47.004 1.00 58.25 318 ASP A CA 1
ATOM 2445 C C . ASP A 1 318 ? 5.113 1.453 -46.319 1.00 58.25 318 ASP A C 1
ATOM 2447 O O . ASP A 1 318 ? 5.882 1.027 -45.451 1.00 58.25 318 ASP A O 1
ATOM 2451 N N . ARG A 1 319 ? 5.089 2.751 -46.647 1.00 59.19 319 ARG A N 1
ATOM 2452 C CA . ARG A 1 319 ? 5.960 3.750 -46.012 1.00 59.19 319 ARG A CA 1
ATOM 2453 C C . ARG A 1 319 ? 5.571 4.021 -44.557 1.00 59.19 319 ARG A C 1
ATOM 2455 O O . ARG A 1 319 ? 6.453 4.095 -43.705 1.00 59.19 319 ARG A O 1
ATOM 2462 N N . GLN A 1 320 ? 4.275 4.121 -44.258 1.00 57.88 320 GLN A N 1
ATOM 2463 C CA . GLN A 1 320 ? 3.780 4.288 -42.886 1.00 57.88 320 GLN A CA 1
ATOM 2464 C C . GLN A 1 320 ? 4.070 3.059 -42.014 1.00 57.88 320 GLN A C 1
ATOM 2466 O O . GLN A 1 320 ? 4.450 3.201 -40.851 1.00 57.88 320 GLN A O 1
ATOM 2471 N N . LEU A 1 321 ? 3.951 1.848 -42.570 1.00 62.41 321 LEU A N 1
ATOM 2472 C CA . LEU A 1 321 ? 4.340 0.612 -41.891 1.00 62.41 321 LEU A CA 1
ATOM 2473 C C . LEU A 1 321 ? 5.841 0.594 -41.579 1.00 62.41 321 LEU A C 1
ATOM 2475 O O . LEU A 1 321 ? 6.217 0.215 -40.471 1.00 62.41 321 LEU A O 1
ATOM 2479 N N . SER A 1 322 ? 6.683 1.058 -42.509 1.00 70.38 322 SER A N 1
ATOM 2480 C CA . SER A 1 322 ? 8.131 1.176 -42.301 1.00 70.38 322 SER A CA 1
ATOM 2481 C C . SER A 1 322 ? 8.484 2.155 -41.177 1.00 70.38 322 SER A C 1
ATOM 2483 O O . SER A 1 322 ? 9.287 1.815 -40.312 1.00 70.38 322 SER A O 1
ATOM 2485 N N . GLU A 1 323 ? 7.869 3.341 -41.141 1.00 75.50 323 GLU A N 1
ATOM 2486 C CA . GLU A 1 323 ? 8.107 4.337 -40.081 1.00 75.50 323 GLU A CA 1
ATOM 2487 C C . GLU A 1 323 ? 7.618 3.837 -38.709 1.00 75.50 323 GLU A C 1
ATOM 2489 O O . GLU A 1 323 ? 8.296 4.002 -37.692 1.00 75.50 323 GLU A O 1
ATOM 2494 N N . ALA A 1 324 ? 6.468 3.155 -38.663 1.00 74.38 324 ALA A N 1
ATOM 2495 C CA . ALA A 1 324 ? 5.951 2.552 -37.436 1.00 74.38 324 ALA A CA 1
ATOM 2496 C C . ALA A 1 324 ? 6.843 1.407 -36.918 1.00 74.38 324 ALA A C 1
ATOM 2498 O O . ALA A 1 324 ? 7.017 1.258 -35.705 1.00 74.38 324 ALA A O 1
ATOM 2499 N N . VAL A 1 325 ? 7.411 0.603 -37.824 1.00 77.94 325 VAL A N 1
ATOM 2500 C CA . VAL A 1 325 ? 8.374 -0.461 -37.502 1.00 77.94 325 VAL A CA 1
ATOM 2501 C C . VAL A 1 325 ? 9.679 0.127 -36.968 1.00 77.94 325 VAL A C 1
ATOM 2503 O O . VAL A 1 325 ? 10.138 -0.302 -35.909 1.00 77.94 325 VAL A O 1
ATOM 2506 N N . GLU A 1 326 ? 10.241 1.134 -37.638 1.00 81.81 326 GLU A N 1
ATOM 2507 C CA . GLU A 1 326 ? 11.473 1.807 -37.212 1.00 81.81 326 GLU A CA 1
ATOM 2508 C C . GLU A 1 326 ? 11.320 2.413 -35.811 1.00 81.81 326 GLU A C 1
ATOM 2510 O O . GLU A 1 326 ? 12.118 2.125 -34.917 1.00 81.81 326 GLU A O 1
ATOM 2515 N N . LYS A 1 327 ? 10.215 3.128 -35.567 1.00 80.31 327 LYS A N 1
ATOM 2516 C CA . LYS A 1 327 ? 9.877 3.687 -34.250 1.00 80.31 327 LYS A CA 1
ATOM 2517 C C . LYS A 1 327 ? 9.760 2.607 -33.168 1.00 80.31 327 LYS A C 1
ATOM 2519 O O . LYS A 1 327 ? 10.125 2.820 -32.013 1.00 80.31 327 LYS A O 1
ATOM 2524 N N . ARG A 1 328 ? 9.261 1.415 -33.512 1.00 79.19 328 ARG A N 1
ATOM 2525 C CA . ARG A 1 328 ? 9.165 0.286 -32.572 1.00 79.19 328 ARG A CA 1
ATOM 2526 C C . ARG A 1 328 ? 10.541 -0.274 -32.222 1.00 79.19 328 ARG A C 1
ATOM 2528 O O . ARG A 1 328 ? 10.781 -0.565 -31.054 1.00 79.19 328 ARG A O 1
ATOM 2535 N N . ILE A 1 329 ? 11.428 -0.412 -33.207 1.00 83.62 329 ILE A N 1
ATOM 2536 C CA . ILE A 1 329 ? 12.813 -0.848 -32.989 1.00 83.62 329 ILE A CA 1
ATOM 2537 C C . ILE A 1 329 ? 13.546 0.168 -32.108 1.00 83.62 329 ILE A C 1
ATOM 2539 O O . ILE A 1 329 ? 14.164 -0.229 -31.122 1.00 83.62 329 ILE A O 1
ATOM 2543 N N . GLU A 1 330 ? 13.380 1.464 -32.377 1.00 84.19 330 GLU A N 1
ATOM 2544 C CA . GLU A 1 330 ? 13.927 2.538 -31.542 1.00 84.19 330 GLU A CA 1
ATOM 2545 C C . GLU A 1 330 ? 13.452 2.419 -30.086 1.00 84.19 330 GLU A C 1
ATOM 2547 O O . GLU A 1 330 ? 14.258 2.497 -29.157 1.00 84.19 330 GLU A O 1
ATOM 2552 N N . TYR A 1 331 ? 12.163 2.140 -29.856 1.00 81.69 331 TYR A N 1
ATOM 2553 C CA . TYR A 1 331 ? 11.655 1.915 -28.502 1.00 81.69 331 TYR A CA 1
ATOM 2554 C C . TYR A 1 331 ? 12.255 0.689 -27.818 1.00 81.69 331 TYR A C 1
ATOM 2556 O O . TYR A 1 331 ? 12.451 0.730 -26.604 1.00 81.69 331 TYR A O 1
ATOM 2564 N N . ILE A 1 332 ? 12.544 -0.386 -28.555 1.00 82.88 332 ILE A N 1
ATOM 2565 C CA . ILE A 1 332 ? 13.230 -1.566 -28.011 1.00 82.88 332 ILE A CA 1
ATOM 2566 C C . ILE A 1 332 ? 14.650 -1.187 -27.586 1.00 82.88 332 ILE A C 1
ATOM 2568 O O . ILE A 1 332 ? 15.062 -1.503 -26.468 1.00 82.88 332 ILE A O 1
ATOM 2572 N N . ASP A 1 333 ? 15.373 -0.480 -28.453 1.00 84.69 333 ASP A N 1
ATOM 2573 C CA . ASP A 1 333 ? 16.761 -0.070 -28.228 1.00 84.69 333 ASP A CA 1
ATOM 2574 C C . ASP A 1 333 ? 16.910 0.978 -27.124 1.00 84.69 333 ASP A C 1
ATOM 2576 O O . ASP A 1 333 ? 17.906 0.985 -26.398 1.00 84.69 333 ASP A O 1
ATOM 2580 N N . ALA A 1 334 ? 15.890 1.811 -26.922 1.00 84.31 334 ALA A N 1
ATOM 2581 C CA . ALA A 1 334 ? 15.841 2.771 -25.828 1.00 84.31 334 ALA A CA 1
ATOM 2582 C C . ALA A 1 334 ? 15.743 2.106 -24.438 1.00 84.31 334 ALA A C 1
ATOM 2584 O O . ALA A 1 334 ? 15.941 2.778 -23.421 1.00 84.31 334 ALA A O 1
ATOM 2585 N N . LYS A 1 335 ? 15.418 0.806 -24.344 1.00 84.06 335 LYS A N 1
ATOM 2586 C CA . LYS A 1 335 ? 15.276 0.092 -23.062 1.00 84.06 335 LYS A CA 1
ATOM 2587 C C . LYS A 1 335 ? 16.500 -0.758 -22.731 1.00 84.06 335 LYS A C 1
ATOM 2589 O O . LYS A 1 335 ? 17.094 -1.430 -23.568 1.00 84.06 335 LYS A O 1
ATOM 2594 N N . ASN A 1 336 ? 16.829 -0.827 -21.440 1.00 85.81 336 ASN A N 1
ATOM 2595 C CA . ASN A 1 336 ? 17.888 -1.706 -20.953 1.00 85.81 336 ASN A CA 1
ATOM 2596 C C . ASN A 1 336 ? 17.383 -3.153 -20.800 1.00 85.81 336 ASN A C 1
ATOM 2598 O O . ASN A 1 336 ? 16.975 -3.581 -19.716 1.00 85.81 336 ASN A O 1
ATOM 2602 N N . ALA A 1 337 ? 17.458 -3.935 -21.879 1.00 85.00 337 ALA A N 1
ATOM 2603 C CA . ALA A 1 337 ? 16.986 -5.322 -21.904 1.00 85.00 337 ALA A CA 1
ATOM 2604 C C . ALA A 1 337 ? 17.714 -6.278 -20.934 1.00 85.00 337 ALA A C 1
ATOM 2606 O O . ALA A 1 337 ? 17.213 -7.363 -20.631 1.00 85.00 337 ALA A O 1
ATOM 2607 N N . LYS A 1 338 ? 18.877 -5.874 -20.400 1.00 85.75 338 LYS A N 1
ATOM 2608 C CA . LYS A 1 338 ? 19.607 -6.621 -19.359 1.00 85.75 338 LYS A CA 1
ATOM 2609 C C . LYS A 1 338 ? 19.126 -6.295 -17.950 1.00 85.75 338 LYS A C 1
ATOM 2611 O O . LYS A 1 338 ? 19.229 -7.150 -17.073 1.00 85.75 338 LYS A O 1
ATOM 2616 N N . ARG A 1 339 ? 18.673 -5.059 -17.723 1.00 85.44 339 ARG A N 1
ATOM 2617 C CA . ARG A 1 339 ? 18.310 -4.515 -16.407 1.00 85.44 339 ARG A CA 1
ATOM 2618 C C . ARG A 1 339 ? 16.926 -3.891 -16.461 1.00 85.44 339 ARG A C 1
ATOM 2620 O O . ARG A 1 339 ? 16.760 -2.683 -16.429 1.00 85.44 339 ARG A O 1
ATOM 2627 N N . SER A 1 340 ? 15.928 -4.752 -16.598 1.00 88.44 340 SER A N 1
ATOM 2628 C CA . SER A 1 340 ? 14.521 -4.363 -16.571 1.00 88.44 340 SER A CA 1
ATOM 2629 C C . SER A 1 340 ? 13.836 -4.900 -15.320 1.00 88.44 340 SER A C 1
ATOM 2631 O O . SER A 1 340 ? 14.307 -5.860 -14.702 1.00 88.44 340 SER A O 1
ATOM 2633 N N . PHE A 1 341 ? 12.693 -4.309 -14.987 1.00 89.19 341 PHE A N 1
ATOM 2634 C CA . PHE A 1 341 ? 11.831 -4.745 -13.896 1.00 89.19 341 PHE A CA 1
ATOM 2635 C C . PHE A 1 341 ? 10.486 -5.222 -14.441 1.00 89.19 341 PHE A C 1
ATOM 2637 O O . PHE A 1 341 ? 10.012 -4.754 -15.475 1.00 89.19 341 PHE A O 1
ATOM 2644 N N . THR A 1 342 ? 9.895 -6.191 -13.753 1.00 89.25 342 THR A N 1
ATOM 2645 C CA . THR A 1 342 ? 8.473 -6.511 -13.883 1.00 89.25 342 THR A CA 1
ATOM 2646 C C . THR A 1 342 ? 7.749 -5.682 -12.844 1.00 89.25 342 THR A C 1
ATOM 2648 O O . THR A 1 342 ? 8.154 -5.710 -11.683 1.00 89.25 342 THR A O 1
ATOM 2651 N N . VAL A 1 343 ? 6.717 -4.956 -13.260 1.00 88.25 343 VAL A N 1
ATOM 2652 C CA . VAL A 1 343 ? 5.976 -4.027 -12.406 1.00 88.25 343 VAL A CA 1
ATOM 2653 C C . VAL A 1 343 ? 4.524 -4.488 -12.318 1.00 88.25 343 VAL A C 1
ATOM 2655 O O . VAL A 1 343 ? 3.921 -4.840 -13.330 1.00 88.25 343 VAL A O 1
ATOM 2658 N N . ASN A 1 344 ? 3.981 -4.499 -11.108 1.00 88.25 344 ASN A N 1
ATOM 2659 C CA . ASN A 1 344 ? 2.567 -4.666 -10.812 1.00 88.25 344 ASN A CA 1
ATOM 2660 C C . ASN A 1 344 ? 2.072 -3.359 -10.184 1.00 88.25 344 ASN A C 1
ATOM 2662 O O . ASN A 1 344 ? 2.666 -2.891 -9.215 1.00 88.25 344 ASN A O 1
ATOM 2666 N N . ILE A 1 345 ? 1.036 -2.766 -10.772 1.00 85.62 345 ILE A N 1
ATOM 2667 C CA . ILE A 1 345 ? 0.449 -1.497 -10.337 1.00 85.62 345 ILE A CA 1
ATOM 2668 C C . ILE A 1 345 ? -0.992 -1.774 -9.918 1.00 85.62 345 ILE A C 1
ATOM 2670 O O . ILE A 1 345 ? -1.730 -2.413 -10.675 1.00 85.62 345 ILE A O 1
ATOM 2674 N N . ARG A 1 346 ? -1.380 -1.289 -8.739 1.00 86.12 346 ARG A N 1
ATOM 2675 C CA . ARG A 1 346 ? -2.742 -1.377 -8.204 1.00 86.12 346 ARG A CA 1
ATOM 2676 C C . ARG A 1 346 ? -3.112 -0.103 -7.448 1.00 86.12 346 ARG A C 1
ATOM 2678 O O . ARG A 1 346 ? -2.233 0.548 -6.888 1.00 86.12 346 ARG A O 1
ATOM 2685 N N . ALA A 1 347 ? -4.395 0.222 -7.478 1.00 80.12 347 ALA A N 1
ATOM 2686 C CA . ALA A 1 347 ? -5.046 1.275 -6.710 1.00 80.12 347 ALA A CA 1
ATOM 2687 C C . ALA A 1 347 ? -6.378 0.728 -6.199 1.00 80.12 347 ALA A C 1
ATOM 2689 O O . ALA A 1 347 ? -6.923 -0.171 -6.892 1.00 80.12 347 ALA A O 1
#

Foldseek 3Di:
DDKKKWKDDDPDDFDPVCLVVLLLVLLPDFDDDPDDVVVVPDPPDDRFFKKKKWKWKDLFAPGAIIIIIDIPDDVVSVQVSVPVGDDPVMDIDMDDDDLLLSQFFWDWAALVRVLVCVVVVFFPDDADPVQKAFQDDPPDDPDDDDDDDDDDDDRPHDPDQPPQWRDHPRMIGGAAEQVPQDPDPVVNSVDATFHQHPVRIITGTTDPVNDDDDKDFDDDDDQWDPCPPDDDQDPPPPVPPDDSDPPPDPCPVVVVVSVCSNNGRHIDMKMKMKTWDAQCVVVLVVVLVCLVVVVTDGDPPDDDDDDDDDDDPDPVVVVSSVVVSVVVNVSSVVDDSHRDMDMGIMD

Sequence (347 aa):
MAEYLRVTPTSERLDPESIPRVLDSLHKLTTPGSSGLGAKLNPLHSETPPRFEFLAISDGPDDPVEFFYGADAHLDTLEKRLRSIYPATFDIERVDVDVAARLIQPVEFTPQEFVDHYEAGRLQYEFDPAEQYDIVDEESGDSEAAEADPVVDGGTAATSVPDHHVTVGDSALELAPPDALPDDGEERRAIEKPTMTPAGTILARPAQDAVSPLGVRWCGAASRKQDWMTSLTPFTAEETNGGLSSVDEPGAALASLIDHLMEATAPTAFQVVFQRRASWQSDAEVRKEDLVDGRDTFFQEVVGSLLEVEDQRSDQDDRQLSEAVEKRIEYIDAKNAKRSFTVNIRA

Mean predicted aligned error: 13.38 Å

Organism: NCBI:txid1126240

Nearest PDB structures (foldseek):
  9cai-assembly1_AU  TM=3.384E-01  e=3.731E+00  Caenorhabditis elegans
  8slh-assembly1_A-2  TM=3.810E-01  e=3.129E+00  Mycolicibacterium thermoresistibile ATCC 19527

Radius of gyration: 30.41 Å; Cα contacts (8 Å, |Δi|>4): 437; chains: 1; bounding box: 61×50×112 Å

pLDDT: mean 76.13, std 19.62, range [28.84, 97.12]

Secondary structure (DSSP, 8-state):
-EEEEEEE--SSPP-TTTHHHHHTTGGG--------TTGGG-TT---PPPEEEEEEEE-STTPPPEEEEEESS-HHHHHHHHHHHS-TTSEEEEEEE-HHHHHS--EEE-HHHHHHHHHTT-BSPPPPGGGEEE------------------------SS--TTEEEETTEEEEPBPGGGS-SSHHHHHT--S-EE-TTS-EEEPBPTTTS-----------SBTT-TT-PPPPTT----TT------STTHHHHHHHHHHHT-SS-EEEEEEEEEPPP-HHHHHHHHHHHHTT-S-B-----S------S---HHHHHHHHHHHHHHHHHHHTS-TTS-EEEEEE-

Solvent-accessible surface area (backbone atoms only — not comparable to full-atom values): 21290 Å² total; per-residue (Å²): 113,48,73,28,37,39,48,48,84,56,96,72,84,68,64,74,85,54,45,62,64,55,57,50,56,57,61,74,53,64,40,80,65,82,86,48,91,72,58,85,73,50,97,78,70,72,63,54,57,40,44,35,35,41,36,38,38,13,73,7,68,86,34,72,69,45,37,35,39,38,39,83,50,62,49,75,56,51,48,59,45,49,64,69,54,45,57,89,80,41,47,76,45,81,44,78,45,43,68,64,53,55,53,46,49,53,43,80,26,50,64,65,56,44,43,57,32,51,79,67,64,31,39,61,64,80,81,53,79,90,40,52,42,79,64,74,81,92,80,86,79,95,74,81,94,73,96,70,91,85,85,87,84,91,76,84,84,64,96,55,84,54,100,44,47,49,74,52,91,63,32,32,39,64,39,42,49,46,87,72,58,57,93,48,71,69,62,48,48,66,58,62,71,42,26,34,42,93,85,65,30,33,38,35,31,55,17,82,86,68,52,83,84,80,75,53,78,86,73,93,84,60,64,38,70,88,46,90,77,68,70,80,79,58,89,80,53,70,89,66,75,96,57,87,66,73,79,89,56,91,54,61,70,55,49,56,50,50,54,52,40,41,67,21,82,48,43,43,54,41,38,40,40,34,29,62,35,76,64,42,50,68,60,49,54,53,49,47,50,33,51,74,71,57,72,62,51,72,54,85,76,86,77,78,84,89,74,94,78,76,99,68,90,48,80,63,56,60,50,52,50,49,52,55,42,52,54,49,47,51,57,54,70,74,45,56,43,71,59,40,66,46,76,48,67,42,60